Protein AF-A0AAQ3WVK3-F1 (afdb_monomer_lite)

Structure (mmCIF, N/CA/C/O backbone):
data_AF-A0AAQ3WVK3-F1
#
_entry.id   AF-A0AAQ3WVK3-F1
#
loop_
_atom_site.group_PDB
_atom_site.id
_atom_site.type_symbol
_atom_site.label_atom_id
_atom_site.label_alt_id
_atom_site.label_comp_id
_atom_site.label_asym_id
_atom_site.label_entity_id
_atom_site.label_seq_id
_atom_site.pdbx_PDB_ins_code
_atom_site.Cartn_x
_atom_site.Cartn_y
_atom_site.Cartn_z
_atom_site.occupancy
_atom_site.B_iso_or_equiv
_atom_site.auth_seq_id
_atom_site.auth_comp_id
_atom_site.auth_asym_id
_atom_site.auth_atom_id
_atom_site.pdbx_PDB_model_num
ATOM 1 N N . MET A 1 1 ? -28.501 -15.903 -15.445 1.00 29.59 1 MET A N 1
ATOM 2 C CA . MET A 1 1 ? -27.624 -17.090 -15.537 1.00 29.59 1 MET A CA 1
ATOM 3 C C . MET A 1 1 ? -26.183 -16.612 -15.439 1.00 29.59 1 MET A C 1
ATOM 5 O O . MET A 1 1 ? -25.606 -16.226 -16.442 1.00 29.59 1 MET A O 1
ATOM 9 N N . ALA A 1 2 ? -25.651 -16.530 -14.220 1.00 31.47 2 ALA A N 1
ATOM 10 C CA . ALA A 1 2 ? -24.257 -16.182 -13.962 1.00 31.47 2 ALA A CA 1
ATOM 11 C C . ALA A 1 2 ? -23.468 -17.488 -13.828 1.00 31.47 2 ALA A C 1
ATOM 13 O O . ALA A 1 2 ? -23.855 -18.342 -13.031 1.00 31.47 2 ALA A O 1
ATOM 14 N N . LYS A 1 3 ? -22.407 -17.671 -14.616 1.00 30.38 3 LYS A N 1
ATOM 15 C CA . LYS A 1 3 ? -21.473 -18.784 -14.438 1.00 30.38 3 LYS A CA 1
ATOM 16 C C . LYS A 1 3 ? -20.043 -18.249 -14.369 1.00 30.38 3 LYS A C 1
ATOM 18 O O . LYS A 1 3 ? -19.495 -17.794 -15.361 1.00 30.38 3 LYS A O 1
ATOM 23 N N . ASN A 1 4 ? -19.503 -18.382 -13.158 1.00 34.31 4 ASN A N 1
ATOM 24 C CA . ASN A 1 4 ? -18.130 -18.767 -12.836 1.00 34.31 4 ASN A CA 1
ATOM 25 C C . ASN A 1 4 ? -17.037 -17.702 -12.994 1.00 34.31 4 ASN A C 1
ATOM 27 O O . ASN A 1 4 ? -16.201 -17.762 -13.887 1.00 34.31 4 ASN A O 1
ATOM 31 N N . GLY A 1 5 ? -16.979 -16.796 -12.015 1.00 31.53 5 GLY A N 1
ATOM 32 C CA . GLY A 1 5 ? -15.730 -16.131 -11.651 1.00 31.53 5 GLY A CA 1
ATOM 33 C C . GLY A 1 5 ? -14.786 -17.092 -10.918 1.00 31.53 5 GLY A C 1
ATOM 34 O O . GLY A 1 5 ? -15.246 -17.839 -10.061 1.00 31.53 5 GLY A O 1
ATOM 35 N N . ALA A 1 6 ? -13.504 -17.071 -11.301 1.00 37.12 6 ALA A N 1
ATOM 36 C CA . ALA A 1 6 ? -12.246 -17.326 -10.566 1.00 37.12 6 ALA A CA 1
ATOM 37 C C . ALA A 1 6 ? -12.146 -18.369 -9.416 1.00 37.12 6 ALA A C 1
ATOM 39 O O . ALA A 1 6 ? -11.132 -18.412 -8.727 1.00 37.12 6 ALA A O 1
ATOM 40 N N . HIS A 1 7 ? -13.140 -19.227 -9.195 1.00 43.34 7 HIS A N 1
ATOM 41 C CA . HIS A 1 7 ? -13.179 -20.222 -8.115 1.00 43.34 7 HIS A CA 1
ATOM 42 C C . HIS A 1 7 ? -13.670 -21.599 -8.605 1.00 43.34 7 HIS A C 1
ATOM 44 O O . HIS A 1 7 ? -14.269 -22.355 -7.838 1.00 43.34 7 HIS A O 1
ATOM 50 N N . SER A 1 8 ? -13.449 -21.958 -9.878 1.00 41.66 8 SER A N 1
ATOM 51 C CA . SER A 1 8 ? -13.682 -23.344 -10.311 1.00 41.66 8 SER A CA 1
ATOM 52 C C . SER A 1 8 ? -12.573 -24.248 -9.759 1.00 41.66 8 SER A C 1
ATOM 54 O O . SER A 1 8 ? -11.418 -23.839 -9.651 1.00 41.66 8 SER A O 1
ATOM 56 N N . ARG A 1 9 ? -12.925 -25.484 -9.382 1.00 42.09 9 ARG A N 1
ATOM 57 C CA . ARG A 1 9 ? -11.965 -26.497 -8.895 1.00 42.09 9 ARG A CA 1
ATOM 58 C C . ARG A 1 9 ? -10.834 -26.747 -9.899 1.00 42.09 9 ARG A C 1
ATOM 60 O O . ARG A 1 9 ? -9.744 -27.107 -9.486 1.00 42.09 9 ARG A O 1
ATOM 67 N N . GLU A 1 10 ? -11.079 -26.472 -11.180 1.00 44.56 10 GLU A N 1
ATOM 68 C CA . GLU A 1 10 ? -10.087 -26.543 -12.257 1.00 44.56 10 GLU A CA 1
ATOM 69 C C . GLU A 1 10 ? -8.912 -25.586 -12.009 1.00 44.56 10 GLU A C 1
ATOM 71 O O . GLU A 1 10 ? -7.768 -25.985 -12.181 1.00 44.56 10 GLU A O 1
ATOM 76 N N . TRP A 1 11 ? -9.156 -24.369 -11.505 1.00 41.09 11 TRP A N 1
ATOM 77 C CA . TRP A 1 11 ? -8.087 -23.416 -11.181 1.00 41.09 11 TRP A CA 1
ATOM 78 C C . TRP A 1 11 ? -7.221 -23.868 -10.005 1.00 41.09 11 TRP A C 1
ATOM 80 O O . TRP A 1 11 ? -6.015 -23.642 -10.014 1.00 41.09 11 TRP A O 1
ATOM 90 N N . GLN A 1 12 ? -7.808 -24.534 -9.007 1.00 43.78 12 GLN A N 1
ATOM 91 C CA . GLN A 1 12 ? -7.033 -25.118 -7.908 1.00 43.78 12 GLN A CA 1
ATOM 92 C C . GLN A 1 12 ? -6.164 -26.278 -8.400 1.00 43.78 12 GLN A C 1
ATOM 94 O O . GLN A 1 12 ? -5.001 -26.358 -8.021 1.00 43.78 12 GLN A O 1
ATOM 99 N N . THR A 1 13 ? -6.689 -27.120 -9.293 1.00 48.34 13 THR A N 1
ATOM 100 C CA . THR A 1 13 ? -5.926 -28.217 -9.903 1.00 48.34 13 THR A CA 1
ATOM 101 C C . THR A 1 13 ? -4.784 -27.701 -10.783 1.00 48.34 13 THR A C 1
ATOM 103 O O . THR A 1 13 ? -3.673 -28.204 -10.671 1.00 48.34 13 THR A O 1
ATOM 106 N N . ILE A 1 14 ? -5.013 -26.648 -11.577 1.00 49.41 14 ILE A N 1
ATOM 107 C CA . ILE A 1 14 ? -3.977 -26.011 -12.409 1.00 49.41 14 ILE A CA 1
ATOM 108 C C . ILE A 1 14 ? -2.866 -25.406 -11.542 1.00 49.41 14 ILE A C 1
ATOM 110 O O . ILE A 1 14 ? -1.689 -25.589 -11.837 1.00 49.41 14 ILE A O 1
ATOM 114 N N . ILE A 1 15 ? -3.219 -24.725 -10.446 1.00 42.56 15 ILE A N 1
ATOM 115 C CA . ILE A 1 15 ? -2.236 -24.160 -9.511 1.00 42.56 15 ILE A CA 1
ATOM 116 C C . ILE A 1 15 ? -1.450 -25.274 -8.807 1.00 42.56 15 ILE A C 1
ATOM 118 O O . ILE A 1 15 ? -0.234 -25.171 -8.675 1.00 42.56 15 ILE A O 1
ATOM 122 N N . GLU A 1 16 ? -2.105 -26.349 -8.364 1.00 47.62 16 GLU A N 1
ATOM 123 C CA . GLU A 1 16 ? -1.419 -27.472 -7.715 1.00 47.62 16 GLU A CA 1
ATOM 124 C C . GLU A 1 16 ? -0.474 -28.221 -8.662 1.00 47.62 16 GLU A C 1
ATOM 126 O O . GLU A 1 16 ? 0.620 -28.603 -8.240 1.00 47.62 16 GLU A O 1
ATOM 131 N N . ASP A 1 17 ? -0.855 -28.408 -9.926 1.00 51.78 17 ASP A N 1
ATOM 132 C CA . ASP A 1 17 ? 0.008 -29.027 -10.937 1.00 51.78 17 ASP A CA 1
ATOM 133 C C . ASP A 1 17 ? 1.166 -28.101 -11.334 1.00 51.78 17 ASP A C 1
ATOM 135 O O . ASP A 1 17 ? 2.312 -28.555 -11.377 1.00 51.78 17 ASP A O 1
ATOM 139 N N . PHE A 1 18 ? 0.916 -26.795 -11.484 1.00 45.75 18 PHE A N 1
ATOM 140 C CA . PHE A 1 18 ? 1.958 -25.782 -11.688 1.00 45.75 18 PHE A CA 1
ATOM 141 C C . PHE A 1 18 ? 2.986 -25.787 -10.550 1.00 45.75 18 PHE A C 1
ATOM 143 O O . PHE A 1 18 ? 4.190 -25.844 -10.800 1.00 45.75 18 PHE A O 1
ATOM 150 N N . LEU A 1 19 ? 2.536 -25.798 -9.290 1.00 43.22 19 LEU A N 1
ATOM 151 C CA . LEU A 1 19 ? 3.426 -25.833 -8.125 1.00 43.22 19 LEU A CA 1
ATOM 152 C C . LEU A 1 19 ? 4.225 -27.146 -8.071 1.00 43.22 19 LEU A C 1
ATOM 154 O O . LEU A 1 19 ? 5.435 -27.125 -7.851 1.00 43.22 19 LEU A O 1
ATOM 158 N N . LYS A 1 20 ? 3.597 -28.300 -8.329 1.00 48.31 20 LYS A N 1
ATOM 159 C CA . LYS A 1 20 ? 4.306 -29.593 -8.375 1.00 48.31 20 LYS A CA 1
ATOM 160 C C . LYS A 1 20 ? 5.366 -29.646 -9.472 1.00 48.31 20 LYS A C 1
ATOM 162 O O . LYS A 1 20 ? 6.371 -30.330 -9.291 1.00 48.31 20 LYS A O 1
ATOM 167 N N . GLN A 1 21 ? 5.147 -28.960 -10.590 1.00 46.66 21 GLN A N 1
ATOM 168 C CA . GLN A 1 21 ? 6.062 -28.939 -11.727 1.00 46.66 21 GLN A CA 1
ATOM 169 C C . GLN A 1 21 ? 7.208 -27.940 -11.516 1.00 46.66 21 GLN A C 1
ATOM 171 O O . GLN A 1 21 ? 8.369 -28.315 -11.680 1.00 46.66 21 GLN A O 1
ATOM 176 N N . ALA A 1 22 ? 6.905 -26.734 -11.028 1.00 34.88 22 ALA A N 1
ATOM 177 C CA . ALA A 1 22 ? 7.887 -25.689 -10.736 1.00 34.88 22 ALA A CA 1
ATOM 178 C C . ALA A 1 22 ? 8.904 -26.102 -9.655 1.00 34.88 22 ALA A C 1
ATOM 180 O O . ALA A 1 22 ? 10.082 -25.764 -9.745 1.00 34.88 22 ALA A O 1
ATOM 181 N N . PHE A 1 23 ? 8.486 -26.887 -8.654 1.00 39.62 23 PHE A N 1
ATOM 182 C CA . PHE A 1 23 ? 9.365 -27.310 -7.555 1.00 39.62 23 PHE A CA 1
ATOM 183 C C . PHE A 1 23 ? 10.053 -28.671 -7.766 1.00 39.62 23 PHE A C 1
ATOM 185 O O . PHE A 1 23 ? 10.833 -29.099 -6.915 1.00 39.62 23 PHE A O 1
ATOM 192 N N . LYS A 1 24 ? 9.836 -29.356 -8.900 1.00 37.72 24 LYS A N 1
ATOM 193 C CA . LYS A 1 24 ? 10.478 -30.655 -9.195 1.00 37.72 24 LYS A CA 1
ATOM 194 C C . LYS A 1 24 ? 11.914 -30.529 -9.729 1.00 37.72 24 LYS A C 1
ATOM 196 O O . LYS A 1 24 ? 12.632 -31.526 -9.733 1.00 37.72 24 LYS A O 1
ATOM 201 N N . VAL A 1 25 ? 12.339 -29.334 -10.162 1.00 42.38 25 VAL A N 1
ATOM 202 C CA . VAL A 1 25 ? 13.603 -29.113 -10.907 1.00 42.38 25 VAL A CA 1
ATOM 203 C C . VAL A 1 25 ? 14.512 -28.047 -10.265 1.00 42.38 25 VAL A C 1
ATOM 205 O O . VAL A 1 25 ? 15.393 -27.487 -10.903 1.00 42.38 25 VAL A O 1
ATOM 208 N N . ALA A 1 26 ? 14.384 -27.771 -8.966 1.00 34.56 26 ALA A N 1
ATOM 209 C CA . ALA A 1 26 ? 15.284 -26.824 -8.298 1.00 34.56 26 ALA A CA 1
ATOM 210 C C . ALA A 1 26 ? 16.524 -27.524 -7.700 1.00 34.56 26 ALA A C 1
ATOM 212 O O . ALA A 1 26 ? 16.600 -27.785 -6.501 1.00 34.56 26 ALA A O 1
ATOM 213 N N . ARG A 1 27 ? 17.524 -27.820 -8.539 1.00 35.66 27 ARG A N 1
ATOM 214 C CA . ARG A 1 27 ? 18.930 -27.972 -8.110 1.00 35.66 27 ARG A CA 1
ATOM 215 C C . ARG A 1 27 ? 19.838 -27.218 -9.080 1.00 35.66 27 ARG A C 1
ATOM 217 O O . ARG A 1 27 ? 20.481 -27.824 -9.928 1.00 35.66 27 ARG A O 1
ATOM 224 N N . GLY A 1 28 ? 19.876 -25.896 -8.946 1.00 35.09 28 GLY A N 1
ATOM 225 C CA . GLY A 1 28 ? 20.877 -25.041 -9.583 1.00 35.09 28 GLY A CA 1
ATOM 226 C C . GLY A 1 28 ? 21.764 -24.402 -8.518 1.00 35.09 28 GLY A C 1
ATOM 227 O O . GLY A 1 28 ? 21.253 -23.837 -7.554 1.00 35.09 28 GLY A O 1
ATOM 228 N N . LEU A 1 29 ? 23.084 -24.529 -8.664 1.00 31.53 29 LEU A N 1
ATOM 229 C CA . LEU A 1 29 ? 24.064 -23.819 -7.841 1.00 31.53 29 LEU A CA 1
ATOM 230 C C . LEU A 1 29 ? 24.037 -22.327 -8.190 1.00 31.53 29 LEU A C 1
ATOM 232 O O . LEU A 1 29 ? 24.210 -21.956 -9.347 1.00 31.53 29 LEU A O 1
ATOM 236 N N . VAL A 1 30 ? 23.848 -21.483 -7.177 1.00 34.88 30 VAL A N 1
ATOM 237 C CA . VAL A 1 30 ? 23.932 -20.025 -7.296 1.00 34.88 30 VAL A CA 1
ATOM 238 C C . VAL A 1 30 ? 25.405 -19.627 -7.391 1.00 34.88 30 VAL A C 1
ATOM 240 O O . VAL A 1 30 ? 26.168 -19.852 -6.452 1.00 34.88 30 VAL A O 1
ATOM 243 N N . THR A 1 31 ? 25.814 -19.023 -8.505 1.00 34.12 31 THR A N 1
ATOM 244 C CA . THR A 1 31 ? 27.098 -18.320 -8.625 1.00 34.12 31 THR A CA 1
ATOM 245 C C . THR A 1 31 ? 26.868 -16.800 -8.605 1.00 34.12 31 THR A C 1
ATOM 247 O O . THR A 1 31 ? 25.897 -16.322 -9.193 1.00 34.12 31 THR A O 1
ATOM 250 N N . PRO A 1 32 ? 27.717 -15.999 -7.930 1.00 35.75 32 PRO A N 1
ATOM 251 C CA . PRO A 1 32 ? 27.565 -14.541 -7.911 1.00 35.75 32 PRO A CA 1
ATOM 252 C C . PRO A 1 32 ? 27.934 -13.893 -9.260 1.00 35.75 32 PRO A C 1
ATOM 254 O O . PRO A 1 32 ? 28.953 -14.247 -9.855 1.00 35.75 32 PRO A O 1
ATOM 257 N N . CYS A 1 33 ? 27.143 -12.910 -9.720 1.00 35.75 33 CYS A N 1
ATOM 258 C CA . CYS A 1 33 ? 27.386 -12.176 -10.973 1.00 35.75 33 CYS A CA 1
ATOM 259 C C . CYS A 1 33 ? 28.564 -11.182 -10.853 1.00 35.75 33 CYS A C 1
ATOM 261 O O . CYS A 1 33 ? 28.516 -10.309 -9.985 1.00 35.75 33 CYS A O 1
ATOM 263 N N . PRO A 1 34 ? 29.557 -11.202 -11.766 1.00 34.72 34 PRO A N 1
ATOM 264 C CA . PRO A 1 34 ? 30.675 -10.242 -11.810 1.00 34.72 34 PRO A CA 1
ATOM 265 C C . PRO A 1 34 ? 30.328 -8.848 -12.381 1.00 34.72 34 PRO A C 1
ATOM 267 O O . PRO A 1 34 ? 31.218 -8.081 -12.731 1.00 34.72 34 PRO A O 1
ATOM 270 N N . CYS A 1 35 ? 29.048 -8.515 -12.544 1.00 41.03 35 CYS A N 1
ATOM 271 C CA . CYS A 1 35 ? 28.577 -7.437 -13.420 1.00 41.03 35 CYS A CA 1
ATOM 272 C C . CYS A 1 35 ? 28.436 -6.040 -12.773 1.00 41.03 35 CYS A C 1
ATOM 274 O O . CYS A 1 35 ? 27.842 -5.151 -13.380 1.00 41.03 35 CYS A O 1
ATOM 276 N N . LEU A 1 36 ? 28.957 -5.809 -11.563 1.00 39.28 36 LEU A N 1
ATOM 277 C CA . LEU A 1 36 ? 28.666 -4.572 -10.822 1.00 39.28 36 LEU A CA 1
ATOM 278 C C . LEU A 1 36 ? 29.436 -3.323 -11.318 1.00 39.28 36 LEU A C 1
ATOM 280 O O . LEU A 1 36 ? 29.002 -2.212 -11.026 1.00 39.28 36 LEU A O 1
ATOM 284 N N . ASP A 1 37 ? 30.494 -3.474 -12.128 1.00 35.50 37 ASP A N 1
ATOM 285 C CA . ASP A 1 37 ? 31.404 -2.356 -12.452 1.00 35.50 37 ASP A CA 1
ATOM 286 C C . ASP A 1 37 ? 31.297 -1.772 -13.883 1.00 35.50 37 ASP A C 1
ATOM 288 O O . ASP A 1 37 ? 31.853 -0.702 -14.130 1.00 35.50 37 ASP A O 1
ATOM 292 N N . SER A 1 38 ? 30.561 -2.379 -14.833 1.00 38.03 38 SER A N 1
ATOM 293 C CA . SER A 1 38 ? 30.439 -1.823 -16.210 1.00 38.03 38 SER A CA 1
ATOM 294 C C . SER A 1 38 ? 29.238 -0.888 -16.426 1.00 38.03 38 SER A C 1
ATOM 296 O O . SER A 1 38 ? 29.167 -0.187 -17.435 1.00 38.03 38 SER A O 1
ATOM 298 N N . TRP A 1 39 ? 28.314 -0.813 -15.462 1.00 42.62 39 TRP A N 1
ATOM 299 C CA . TRP A 1 39 ? 26.999 -0.178 -15.640 1.00 42.62 39 TRP A CA 1
ATOM 300 C C . TRP A 1 39 ? 27.048 1.348 -15.834 1.00 42.62 39 TRP A C 1
ATOM 302 O O . TRP 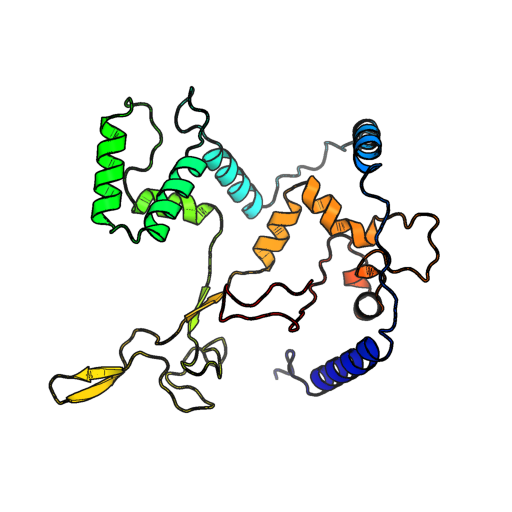A 1 39 ? 26.146 1.930 -16.429 1.00 42.62 39 TRP A O 1
ATOM 312 N N . MET A 1 40 ? 28.103 2.018 -15.362 1.00 38.47 40 MET A N 1
ATOM 313 C CA . MET A 1 40 ? 28.205 3.481 -15.435 1.00 38.47 40 MET A CA 1
ATOM 314 C C . MET A 1 40 ? 28.645 3.989 -16.818 1.00 38.47 40 MET A C 1
ATOM 316 O O . MET A 1 40 ? 28.237 5.078 -17.217 1.00 38.47 40 MET A O 1
ATOM 320 N N . MET A 1 41 ? 29.438 3.206 -17.559 1.00 38.47 41 MET A N 1
ATOM 321 C CA . MET A 1 41 ? 29.920 3.591 -18.894 1.00 38.47 41 MET A CA 1
ATOM 322 C C . MET A 1 41 ? 28.879 3.322 -19.985 1.00 38.47 41 MET A C 1
ATOM 324 O O . MET A 1 41 ? 28.707 4.153 -20.876 1.00 38.47 41 MET A O 1
ATOM 328 N N . ASP A 1 42 ? 28.108 2.239 -19.863 1.00 48.66 42 ASP A N 1
ATOM 329 C CA . ASP A 1 42 ? 26.987 1.963 -20.772 1.00 48.66 42 ASP A CA 1
ATOM 330 C C . ASP A 1 42 ? 25.852 2.993 -20.592 1.00 48.66 42 ASP A C 1
ATOM 332 O O . ASP A 1 42 ? 25.270 3.462 -21.568 1.00 48.66 42 ASP A O 1
ATOM 336 N N . MET A 1 43 ? 25.622 3.471 -19.359 1.00 42.34 43 MET A N 1
ATOM 337 C CA . MET A 1 43 ? 24.640 4.527 -19.067 1.00 42.34 43 MET A CA 1
ATOM 338 C C . MET A 1 43 ? 25.005 5.893 -19.685 1.00 42.34 43 MET A C 1
ATOM 340 O O . MET A 1 43 ? 24.111 6.685 -19.984 1.00 42.34 43 MET A O 1
ATOM 344 N N . LEU A 1 44 ? 26.299 6.182 -19.878 1.00 38.41 44 LEU A N 1
ATOM 345 C CA . LEU A 1 44 ? 26.780 7.413 -20.523 1.00 38.41 44 LEU A CA 1
ATOM 346 C C . LEU A 1 44 ? 26.704 7.336 -22.055 1.00 38.41 44 LEU A C 1
ATOM 348 O O . LEU A 1 44 ? 26.381 8.339 -22.689 1.00 38.41 44 LEU A O 1
ATOM 352 N N . ASN A 1 45 ? 26.933 6.158 -22.643 1.00 44.09 45 ASN A N 1
ATOM 353 C CA . ASN A 1 45 ? 26.760 5.941 -24.084 1.00 44.09 45 ASN A CA 1
ATOM 354 C C . ASN A 1 45 ? 25.282 5.966 -24.505 1.00 44.09 45 ASN A C 1
ATOM 356 O O . ASN A 1 45 ? 24.951 6.535 -25.544 1.00 44.09 45 ASN A O 1
ATOM 360 N N . ASP A 1 46 ? 24.376 5.446 -23.676 1.00 41.34 46 ASP A N 1
ATOM 361 C CA . ASP A 1 46 ? 22.934 5.453 -23.965 1.00 41.34 46 ASP A CA 1
ATOM 362 C C . ASP A 1 46 ? 22.282 6.840 -23.814 1.00 41.34 46 ASP A C 1
ATOM 364 O O . ASP A 1 46 ? 21.214 7.086 -24.370 1.00 41.34 46 ASP A O 1
ATOM 368 N N . LEU A 1 47 ? 22.918 7.775 -23.095 1.00 41.16 47 LEU A N 1
ATOM 369 C CA . LEU A 1 47 ? 22.523 9.193 -23.079 1.00 41.16 47 LEU A CA 1
ATOM 370 C C . LEU A 1 47 ? 22.930 9.935 -24.364 1.00 41.16 47 LEU A C 1
ATOM 372 O O . LEU A 1 47 ? 22.342 10.970 -24.670 1.00 41.16 47 LEU A O 1
ATOM 376 N N . ALA A 1 48 ? 23.920 9.426 -25.105 1.00 37.41 48 ALA A N 1
ATOM 377 C CA . ALA A 1 48 ? 24.393 10.020 -26.356 1.00 37.41 48 ALA A CA 1
ATOM 378 C C . ALA A 1 48 ? 23.557 9.591 -27.579 1.00 37.41 48 ALA A C 1
ATOM 380 O O . ALA A 1 48 ? 23.532 10.299 -28.585 1.00 37.41 48 ALA A O 1
ATOM 381 N N . MET A 1 49 ? 22.835 8.469 -27.490 1.00 37.62 49 MET A N 1
ATOM 382 C CA . MET A 1 49 ? 21.920 7.981 -28.527 1.00 37.62 49 MET A CA 1
ATOM 383 C C . MET A 1 49 ? 20.512 8.538 -28.282 1.00 37.62 49 MET A C 1
ATOM 385 O O . MET A 1 49 ? 19.668 7.916 -27.638 1.00 37.62 49 MET A O 1
ATOM 389 N N . GLY A 1 50 ? 20.283 9.759 -28.766 1.00 36.00 50 GLY A N 1
ATOM 390 C CA . GLY A 1 50 ? 18.986 10.427 -28.713 1.00 36.00 50 GLY A CA 1
ATOM 391 C C . GLY A 1 50 ? 17.889 9.592 -29.374 1.00 36.00 50 GLY A C 1
ATOM 392 O O . GLY A 1 50 ? 17.958 9.286 -30.560 1.00 36.00 50 GLY A O 1
ATOM 393 N N . PHE A 1 51 ? 16.858 9.249 -28.602 1.00 35.09 51 PHE A N 1
ATOM 394 C CA . PHE A 1 51 ? 15.575 8.846 -29.166 1.00 35.09 51 PHE A CA 1
ATOM 395 C C . PHE A 1 51 ? 14.954 10.078 -29.832 1.00 35.09 51 PHE A C 1
ATOM 397 O O . PHE A 1 51 ? 14.679 11.069 -29.152 1.00 35.09 51 PHE A O 1
ATOM 404 N N . GLU A 1 52 ? 14.757 10.024 -31.149 1.00 32.69 52 GLU A N 1
ATOM 405 C CA . GLU A 1 52 ? 13.945 10.999 -31.877 1.00 32.69 52 GLU A CA 1
ATOM 406 C C . GLU A 1 52 ? 12.519 10.962 -31.309 1.00 32.69 52 GLU A C 1
ATOM 408 O O . GLU A 1 52 ? 11.814 9.956 -31.390 1.00 32.69 52 GLU A O 1
ATOM 413 N N . PHE A 1 53 ? 12.132 12.049 -30.645 1.00 35.88 53 PHE A N 1
ATOM 414 C CA . PHE A 1 53 ? 10.793 12.263 -30.114 1.00 35.88 53 PHE A CA 1
ATOM 415 C C . PHE A 1 53 ? 9.960 12.919 -31.216 1.00 35.88 53 PHE A C 1
ATOM 417 O O . PHE A 1 53 ? 10.229 14.066 -31.575 1.00 35.88 53 PHE A O 1
ATOM 424 N N . ASP A 1 54 ? 8.987 12.192 -31.765 1.00 31.44 54 ASP A N 1
ATOM 425 C CA . ASP A 1 54 ? 8.025 12.741 -32.724 1.00 31.44 54 ASP A CA 1
ATOM 426 C C . ASP A 1 54 ? 7.074 13.719 -31.988 1.00 31.44 54 ASP A C 1
ATOM 428 O O . ASP A 1 54 ? 6.356 13.289 -31.078 1.00 31.44 54 ASP A O 1
ATOM 432 N N . PRO A 1 55 ? 7.092 15.039 -32.274 1.00 35.56 55 PRO A N 1
ATOM 433 C CA . PRO A 1 55 ? 6.418 16.039 -31.442 1.00 35.56 55 PRO A CA 1
ATOM 434 C C . PRO A 1 55 ? 4.904 16.183 -31.680 1.00 35.56 55 PRO A C 1
ATOM 436 O O . PRO A 1 55 ? 4.283 17.003 -31.003 1.00 35.56 55 PRO A O 1
ATOM 439 N N . GLU A 1 56 ? 4.304 15.473 -32.644 1.00 39.94 56 GLU A N 1
ATOM 440 C CA . GLU A 1 56 ? 2.972 15.834 -33.170 1.00 39.94 56 GLU A CA 1
ATOM 441 C C . GLU A 1 56 ? 1.754 15.098 -32.577 1.00 39.94 56 GLU A C 1
ATOM 443 O O . GLU A 1 56 ? 0.619 15.484 -32.863 1.00 39.94 56 GLU A O 1
ATOM 448 N N . GLU A 1 57 ? 1.911 14.129 -31.671 1.00 41.75 57 GLU A N 1
ATOM 449 C CA . GLU A 1 57 ? 0.763 13.652 -30.886 1.00 41.75 57 GLU A CA 1
ATOM 450 C C . GLU A 1 57 ? 0.541 14.554 -29.668 1.00 41.75 57 GLU A C 1
ATOM 452 O O . GLU A 1 57 ? 1.424 14.720 -28.825 1.00 41.75 57 GLU A O 1
ATOM 457 N N . ASN A 1 58 ? -0.663 15.126 -29.554 1.00 50.31 58 ASN A N 1
ATOM 458 C CA . ASN A 1 58 ? -1.137 15.894 -28.399 1.00 50.31 58 ASN A CA 1
ATOM 459 C C . ASN A 1 58 ? -1.238 14.982 -27.154 1.00 50.31 58 ASN A C 1
ATOM 461 O O . ASN A 1 58 ? -2.319 14.596 -26.708 1.00 50.31 58 ASN A O 1
ATOM 465 N N . ASN A 1 59 ? -0.075 14.611 -26.620 1.00 51.81 59 ASN A N 1
ATOM 466 C CA . ASN A 1 59 ? 0.173 13.655 -25.549 1.00 51.81 59 ASN A CA 1
ATOM 467 C C . ASN A 1 59 ? -0.036 14.307 -24.181 1.00 51.81 59 ASN A C 1
ATOM 469 O O . ASN A 1 59 ? 0.848 14.314 -23.322 1.00 51.81 59 ASN A O 1
ATOM 473 N N . GLN A 1 60 ? -1.217 14.883 -23.951 1.00 53.28 60 GLN A N 1
ATOM 474 C CA . GLN A 1 60 ? -1.583 15.259 -22.592 1.00 53.28 60 GLN A CA 1
ATOM 475 C C . GLN A 1 60 ? -1.724 13.978 -21.759 1.00 53.28 60 GLN A C 1
ATOM 477 O O . GLN A 1 60 ? -2.518 13.101 -22.114 1.00 53.28 60 GLN A O 1
ATOM 482 N N . PRO A 1 61 ? -0.973 13.836 -20.649 1.00 64.00 61 PRO A N 1
ATOM 483 C CA . PRO A 1 61 ? -1.053 12.636 -19.835 1.00 64.00 61 PRO A CA 1
ATOM 484 C C . PRO A 1 61 ? -2.476 12.476 -19.278 1.00 64.00 61 PRO A C 1
ATOM 486 O O . PRO A 1 61 ? -3.184 13.475 -19.125 1.00 64.00 61 PRO A O 1
ATOM 489 N N . PRO A 1 62 ? -2.925 11.253 -18.943 1.00 72.44 62 PRO A N 1
ATOM 490 C CA . PRO A 1 62 ? -4.258 11.036 -18.391 1.00 72.44 62 PRO A CA 1
ATOM 491 C C . PRO A 1 62 ? -4.537 11.950 -17.181 1.00 72.44 62 PRO A C 1
ATOM 493 O O . PRO A 1 62 ? -3.607 12.231 -16.421 1.00 72.44 62 PRO A O 1
ATOM 496 N N . PRO A 1 63 ? -5.793 12.361 -16.915 1.00 74.00 63 PRO A N 1
ATOM 497 C CA . PRO A 1 63 ? -6.114 13.276 -15.810 1.00 74.00 63 PRO A CA 1
ATOM 498 C C . PRO A 1 63 ? -5.593 12.817 -14.437 1.00 74.00 63 PRO A C 1
ATOM 500 O O . PRO A 1 63 ? -5.167 13.631 -13.623 1.00 74.00 63 PRO A O 1
ATOM 503 N N . GLU A 1 64 ? -5.569 11.501 -14.194 1.00 67.44 64 GLU A N 1
ATOM 504 C CA . GLU A 1 64 ? -4.995 10.892 -12.982 1.00 67.44 64 GLU A CA 1
ATOM 505 C C . GLU A 1 64 ? -3.486 11.178 -12.841 1.00 67.44 64 GLU A C 1
ATOM 507 O O . GLU A 1 64 ? -2.991 11.419 -11.740 1.00 67.44 64 GLU A O 1
ATOM 512 N N . VAL A 1 65 ? -2.759 11.174 -13.959 1.00 69.81 65 VAL A N 1
ATOM 513 C CA . VAL A 1 65 ? -1.315 11.422 -14.027 1.00 69.81 65 VAL A CA 1
ATOM 514 C C . VAL A 1 65 ? -1.017 12.919 -13.932 1.00 69.81 65 VAL A C 1
ATOM 516 O O . VAL A 1 65 ? -0.091 13.304 -13.222 1.00 69.81 65 VAL A O 1
ATOM 519 N N . GLN A 1 66 ? -1.833 13.769 -14.564 1.00 71.75 66 GLN A N 1
ATOM 520 C CA . GLN A 1 66 ? -1.736 15.229 -14.422 1.00 71.75 66 GLN A CA 1
ATOM 521 C C . GLN A 1 66 ? -1.904 15.671 -12.966 1.00 71.75 66 GLN A C 1
ATOM 523 O O . GLN A 1 66 ? -1.115 16.465 -12.461 1.00 71.75 66 GLN A O 1
ATOM 528 N N . GLU A 1 67 ? -2.904 15.127 -12.269 1.00 72.38 67 GLU A N 1
ATOM 529 C CA . GLU A 1 67 ? -3.122 15.428 -10.853 1.00 72.38 67 GLU A CA 1
ATOM 530 C C . GLU A 1 67 ? -1.944 14.958 -9.991 1.00 72.38 67 GLU A C 1
ATOM 532 O O . GLU A 1 67 ? -1.529 15.658 -9.071 1.00 72.38 67 GLU A O 1
ATOM 537 N N . PHE A 1 68 ? -1.351 13.805 -10.309 1.00 69.25 68 PHE A N 1
ATOM 538 C CA . PHE A 1 68 ? -0.157 13.336 -9.612 1.00 69.25 68 PHE A CA 1
ATOM 539 C C . PHE A 1 68 ? 1.056 14.250 -9.836 1.00 69.25 68 PHE A C 1
ATOM 541 O O . PHE A 1 68 ? 1.724 14.591 -8.862 1.00 69.25 68 PHE A O 1
ATOM 548 N N . TYR A 1 69 ? 1.326 14.687 -11.071 1.00 71.75 69 TYR A N 1
ATOM 549 C CA . TYR A 1 69 ? 2.417 15.630 -11.345 1.00 71.75 69 TYR A CA 1
ATOM 550 C C . TYR A 1 69 ? 2.203 16.973 -10.647 1.00 71.75 69 TYR A C 1
ATOM 552 O O . TYR A 1 69 ? 3.123 17.462 -9.999 1.00 71.75 69 TYR A O 1
ATOM 560 N N . ARG A 1 70 ? 0.974 17.502 -10.646 1.00 74.19 70 ARG A N 1
ATOM 561 C CA . ARG A 1 70 ? 0.621 18.702 -9.869 1.00 74.19 70 ARG A CA 1
ATOM 562 C C . ARG A 1 70 ? 0.930 18.529 -8.378 1.00 74.19 70 ARG A C 1
ATOM 564 O O . ARG A 1 70 ? 1.419 19.449 -7.730 1.00 74.19 70 ARG A O 1
ATOM 571 N N . LEU A 1 71 ? 0.637 17.355 -7.817 1.00 68.31 71 LEU A N 1
ATOM 572 C CA . LEU A 1 71 ? 0.920 17.048 -6.413 1.00 68.31 71 LEU A CA 1
ATOM 573 C C . LEU A 1 71 ? 2.419 16.889 -6.129 1.00 68.31 71 LEU A C 1
ATOM 575 O O . LEU A 1 71 ? 2.853 17.240 -5.033 1.00 68.31 71 LEU A O 1
ATOM 579 N N . LEU A 1 72 ? 3.200 16.377 -7.085 1.00 69.50 72 LEU A N 1
ATOM 580 C CA . LEU A 1 72 ? 4.660 16.326 -6.988 1.00 69.50 72 LEU A CA 1
ATOM 581 C C . LEU A 1 72 ? 5.270 17.726 -7.037 1.00 69.50 72 LEU A C 1
ATOM 583 O O . LEU A 1 72 ? 6.054 18.056 -6.159 1.00 69.50 72 LEU A O 1
ATOM 587 N N . GLU A 1 73 ? 4.848 18.572 -7.976 1.00 72.31 73 GLU A N 1
ATOM 588 C CA . GLU A 1 73 ? 5.298 19.968 -8.067 1.00 72.31 73 GLU A CA 1
ATOM 589 C C . GLU A 1 73 ? 4.969 20.752 -6.791 1.00 72.31 73 GLU A C 1
ATOM 591 O O . GLU A 1 73 ? 5.824 21.444 -6.241 1.00 72.31 73 GLU A O 1
ATOM 596 N N . ALA A 1 74 ? 3.755 20.584 -6.255 1.00 68.25 74 ALA A N 1
ATOM 597 C CA . ALA A 1 74 ? 3.379 21.154 -4.962 1.00 68.25 74 ALA A CA 1
ATOM 598 C C . ALA A 1 74 ? 4.196 20.567 -3.792 1.00 68.25 74 ALA A C 1
ATOM 600 O O . ALA A 1 74 ? 4.386 21.223 -2.770 1.00 68.25 74 ALA A O 1
ATOM 601 N N . GLY A 1 75 ? 4.670 19.325 -3.917 1.00 66.31 75 GLY A N 1
ATOM 602 C CA . GLY A 1 75 ? 5.529 18.664 -2.936 1.00 66.31 75 GLY A CA 1
ATOM 603 C C . GLY A 1 75 ? 6.992 19.114 -2.993 1.00 66.31 75 GLY A C 1
ATOM 604 O O . GLY A 1 75 ? 7.645 19.171 -1.948 1.00 66.31 75 GLY A O 1
ATOM 605 N N . ASP A 1 76 ? 7.477 19.469 -4.182 1.00 71.81 76 ASP A N 1
ATOM 606 C CA . ASP A 1 76 ? 8.818 20.003 -4.447 1.00 71.81 76 ASP A CA 1
ATOM 607 C C . ASP A 1 76 ? 8.921 21.508 -4.177 1.00 71.81 76 ASP A C 1
ATOM 609 O O . ASP A 1 76 ? 10.013 22.086 -4.159 1.00 71.81 76 ASP A O 1
ATOM 613 N N . GLU A 1 77 ? 7.790 22.149 -3.886 1.00 82.81 77 GLU A N 1
ATOM 614 C CA . GLU A 1 77 ? 7.748 23.523 -3.429 1.00 82.81 77 GLU A CA 1
ATOM 615 C C . GLU A 1 77 ? 8.607 23.685 -2.168 1.00 82.81 77 GLU A C 1
ATOM 617 O O . GLU A 1 77 ? 8.439 23.002 -1.148 1.00 82.81 77 GLU A O 1
ATOM 622 N N . LYS A 1 78 ? 9.570 24.606 -2.233 1.00 85.12 78 LYS A N 1
ATOM 623 C CA . LYS A 1 78 ? 10.431 24.901 -1.091 1.00 85.12 78 LYS A CA 1
ATOM 624 C C . LYS A 1 78 ? 9.598 25.438 0.069 1.00 85.12 78 LYS A C 1
ATOM 626 O O . LYS A 1 78 ? 8.686 26.240 -0.135 1.00 85.12 78 LYS A O 1
ATOM 631 N N . LEU A 1 79 ? 9.977 25.073 1.297 1.00 83.25 79 LEU A N 1
ATOM 632 C CA . LEU A 1 79 ? 9.368 25.635 2.509 1.00 83.25 79 LEU A CA 1
ATOM 633 C C . LEU A 1 79 ? 9.472 27.172 2.530 1.00 83.25 79 LEU A C 1
ATOM 635 O O . LEU A 1 79 ? 8.585 27.853 3.047 1.00 83.25 79 LEU A O 1
ATOM 639 N N . ARG A 1 80 ? 10.564 27.675 1.943 1.00 82.19 80 ARG A N 1
ATOM 640 C CA . ARG A 1 80 ? 10.916 29.071 1.672 1.00 82.19 80 ARG A CA 1
ATOM 641 C C . ARG A 1 80 ? 11.953 29.128 0.542 1.00 82.19 80 ARG A C 1
ATOM 643 O O . ARG A 1 80 ? 12.771 28.216 0.422 1.00 82.19 80 ARG A O 1
ATOM 650 N N . GLU A 1 81 ? 12.003 30.221 -0.212 1.00 76.81 81 GLU A N 1
ATOM 651 C CA . GLU A 1 81 ? 12.916 30.454 -1.346 1.00 76.81 81 GLU A CA 1
ATOM 652 C C . GLU A 1 81 ? 14.392 30.060 -1.089 1.00 76.81 81 GLU A C 1
ATOM 654 O O . GLU A 1 81 ? 15.015 29.384 -1.918 1.00 76.81 81 GLU A O 1
ATOM 659 N N . HIS A 1 82 ? 14.920 30.365 0.104 1.00 79.06 82 HIS A N 1
ATOM 660 C CA . HIS A 1 82 ? 16.315 30.091 0.496 1.00 79.06 82 HIS A CA 1
ATOM 661 C C . HIS A 1 82 ? 16.525 28.835 1.360 1.00 79.06 82 HIS A C 1
ATOM 663 O O . HIS A 1 82 ? 17.628 28.595 1.849 1.00 79.06 82 HIS A O 1
ATOM 669 N N . THR A 1 83 ? 15.494 28.015 1.568 1.00 79.62 83 THR A N 1
ATOM 670 C CA . THR A 1 83 ? 15.636 26.752 2.315 1.00 79.62 83 THR A CA 1
ATOM 671 C C . THR A 1 83 ? 15.963 25.583 1.392 1.00 79.62 83 THR A C 1
ATOM 673 O O . THR A 1 83 ? 15.546 25.547 0.235 1.00 79.62 83 THR A O 1
ATOM 676 N N . LYS A 1 84 ? 16.723 24.611 1.914 1.00 81.62 84 LYS A N 1
ATOM 677 C CA . LYS A 1 84 ? 17.005 23.344 1.217 1.00 81.62 84 LYS A CA 1
ATOM 678 C C . LYS A 1 84 ? 15.821 22.377 1.272 1.00 81.62 84 LYS A C 1
ATOM 680 O O . LYS A 1 84 ? 15.687 21.532 0.398 1.00 81.62 84 LYS A O 1
ATOM 685 N N . ASN A 1 85 ? 14.997 22.481 2.314 1.00 83.69 85 ASN A N 1
ATOM 686 C CA . ASN A 1 85 ? 13.897 21.561 2.571 1.00 83.69 85 ASN A CA 1
ATOM 687 C C . ASN A 1 85 ? 12.635 21.990 1.818 1.00 83.69 85 ASN A C 1
ATOM 689 O O . ASN A 1 85 ? 12.256 23.165 1.820 1.00 83.69 85 ASN A O 1
ATOM 693 N N . THR A 1 86 ? 11.960 21.018 1.212 1.00 86.44 86 THR A N 1
ATOM 694 C CA . THR A 1 86 ? 10.633 21.225 0.634 1.00 86.44 86 THR A CA 1
ATOM 695 C C . THR A 1 86 ? 9.569 21.222 1.728 1.00 86.44 86 THR A C 1
ATOM 697 O O . THR A 1 86 ? 9.801 20.771 2.862 1.00 86.44 86 THR A O 1
ATOM 700 N N . VAL A 1 87 ? 8.380 21.729 1.404 1.00 83.75 87 VAL A N 1
ATOM 701 C CA . VAL A 1 87 ? 7.215 21.622 2.288 1.00 83.75 87 VAL A CA 1
ATOM 702 C C . VAL A 1 87 ? 6.959 20.151 2.599 1.00 83.75 87 VAL A C 1
ATOM 704 O O . VAL A 1 87 ? 6.778 19.785 3.760 1.00 83.75 87 VAL A O 1
ATOM 707 N N . LEU A 1 88 ? 7.037 19.283 1.589 1.00 83.12 88 LEU A N 1
ATOM 708 C CA . LEU A 1 88 ? 6.767 17.869 1.770 1.00 83.12 88 LEU A CA 1
ATOM 709 C C . LEU A 1 88 ? 7.788 17.149 2.662 1.00 83.12 88 LEU A C 1
ATOM 711 O O . LEU A 1 88 ? 7.382 16.375 3.532 1.00 83.12 88 LEU A O 1
ATOM 715 N N . ASP A 1 89 ? 9.090 17.395 2.489 1.00 84.06 89 ASP A N 1
ATOM 716 C CA . ASP A 1 89 ? 10.128 16.819 3.362 1.00 84.06 89 ASP A CA 1
ATOM 717 C C . ASP A 1 89 ? 9.871 17.209 4.825 1.00 84.06 89 ASP A C 1
ATOM 719 O O . ASP A 1 89 ? 9.846 16.358 5.720 1.00 84.06 89 ASP A O 1
ATOM 723 N N . THR A 1 90 ? 9.561 18.486 5.053 1.00 87.19 90 THR A N 1
ATOM 724 C CA . THR A 1 90 ? 9.268 19.026 6.385 1.00 87.19 90 THR A CA 1
ATOM 725 C C . THR A 1 90 ? 8.038 18.361 7.010 1.00 87.19 90 THR A C 1
ATOM 727 O O . THR A 1 90 ? 8.100 17.849 8.131 1.00 87.19 90 THR A O 1
ATOM 730 N N . VAL A 1 91 ? 6.921 18.303 6.277 1.00 85.44 91 VAL A N 1
ATOM 731 C CA . VAL A 1 91 ? 5.669 17.691 6.752 1.00 85.44 91 VAL A CA 1
ATOM 732 C C . VAL A 1 91 ? 5.834 16.193 6.998 1.00 85.44 91 VAL A C 1
ATOM 734 O O . VAL A 1 91 ? 5.352 15.680 8.010 1.00 85.44 91 VAL A O 1
ATOM 737 N N . SER A 1 92 ? 6.556 15.492 6.124 1.00 85.12 92 SER A N 1
ATOM 738 C CA . SER A 1 92 ? 6.824 14.058 6.261 1.00 85.12 92 SER A CA 1
ATOM 739 C C . SER A 1 92 ? 7.627 13.757 7.525 1.00 85.12 92 SER A C 1
ATOM 741 O O . SER A 1 92 ? 7.261 12.861 8.288 1.00 85.12 92 SER A O 1
ATOM 743 N N . ARG A 1 93 ? 8.673 14.546 7.806 1.00 87.31 93 ARG A N 1
ATOM 744 C CA . ARG A 1 93 ? 9.474 14.426 9.036 1.00 87.31 93 ARG A CA 1
ATOM 745 C C . ARG A 1 93 ? 8.650 14.714 10.286 1.00 87.31 93 ARG A C 1
ATOM 747 O O . ARG A 1 93 ? 8.711 13.936 11.234 1.00 87.31 93 ARG A O 1
ATOM 754 N N . LEU A 1 94 ? 7.837 15.771 10.282 1.00 88.00 94 LEU A N 1
ATOM 755 C CA . LEU A 1 94 ? 6.948 16.099 11.403 1.00 88.00 94 LEU A CA 1
ATOM 756 C C . LEU A 1 94 ? 5.942 14.971 11.684 1.00 88.00 94 LEU A C 1
ATOM 758 O O . LEU A 1 94 ? 5.749 14.575 12.835 1.00 88.00 94 LEU A O 1
ATOM 762 N N . MET A 1 95 ? 5.340 14.398 10.639 1.00 86.19 95 MET A N 1
ATOM 763 C CA . MET A 1 95 ? 4.420 13.262 10.762 1.00 86.19 95 MET A CA 1
ATOM 764 C C . MET A 1 95 ? 5.122 11.989 11.257 1.00 86.19 95 MET A C 1
ATOM 766 O O . MET A 1 95 ? 4.546 11.237 12.054 1.00 86.19 95 MET A O 1
ATOM 770 N N . ALA A 1 96 ? 6.366 11.757 10.832 1.00 84.56 96 ALA A N 1
ATOM 771 C CA . ALA A 1 96 ? 7.189 10.653 11.314 1.00 84.56 96 ALA A CA 1
ATOM 772 C C . ALA A 1 96 ? 7.537 10.815 12.801 1.00 84.56 96 ALA A C 1
ATOM 774 O O . ALA A 1 96 ? 7.354 9.872 13.567 1.00 84.56 96 ALA A O 1
ATOM 775 N N . ILE A 1 97 ? 7.950 12.012 13.235 1.00 84.88 97 ILE A N 1
ATOM 776 C CA . ILE A 1 97 ? 8.232 12.333 14.645 1.00 84.88 97 ILE A CA 1
ATOM 7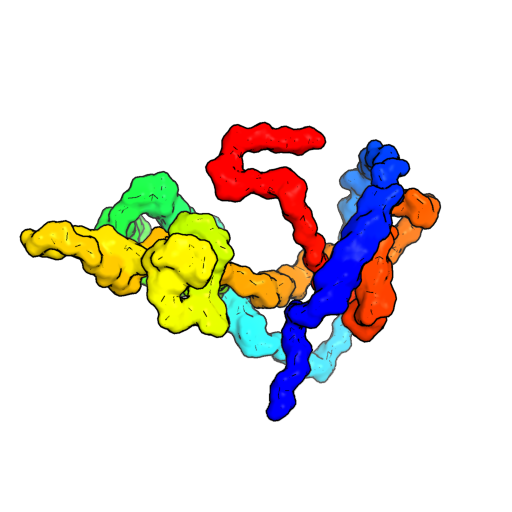77 C C . ILE A 1 97 ? 6.978 12.130 15.496 1.00 84.88 97 ILE A C 1
ATOM 779 O O . ILE A 1 97 ? 7.029 11.430 16.509 1.00 84.88 97 ILE A O 1
ATOM 783 N N . LYS A 1 98 ? 5.833 12.664 15.049 1.00 88.44 98 LYS A N 1
ATOM 784 C CA . LYS A 1 98 ? 4.544 12.473 15.723 1.00 88.44 98 LYS A CA 1
ATOM 785 C C . LYS A 1 98 ? 4.228 10.996 15.933 1.00 88.44 98 LYS A C 1
ATOM 787 O O . LYS A 1 98 ? 3.833 10.614 17.029 1.00 88.44 98 LYS A O 1
ATOM 792 N N . SER A 1 99 ? 4.397 10.183 14.892 1.00 84.88 99 SER A N 1
ATOM 793 C CA . SER A 1 99 ? 4.085 8.751 14.936 1.00 84.88 99 SER A CA 1
ATOM 794 C C . SER A 1 99 ? 5.078 7.978 15.806 1.00 84.88 99 SER A C 1
ATOM 796 O O . SER A 1 99 ? 4.665 7.149 16.610 1.00 84.88 99 SER A O 1
ATOM 798 N N . LYS A 1 100 ? 6.377 8.282 15.693 1.00 86.00 100 LYS A N 1
ATOM 799 C CA . LYS A 1 100 ? 7.459 7.633 16.447 1.00 86.00 100 LYS A CA 1
ATOM 800 C C . LYS A 1 100 ? 7.358 7.883 17.951 1.00 86.00 100 LYS A C 1
ATOM 802 O O . LYS A 1 100 ? 7.626 6.981 18.734 1.00 86.00 100 LYS A O 1
ATOM 807 N N . HIS A 1 101 ? 6.978 9.095 18.344 1.00 89.06 101 HIS A N 1
ATOM 808 C CA . HIS A 1 101 ? 6.918 9.511 19.748 1.00 89.06 101 HIS A CA 1
ATOM 809 C C . HIS A 1 101 ? 5.490 9.588 20.299 1.00 89.06 101 HIS A C 1
ATOM 811 O O . HIS A 1 101 ? 5.288 10.086 21.401 1.00 89.06 101 HIS A O 1
ATOM 817 N N . ASN A 1 102 ? 4.500 9.105 19.539 1.00 89.00 102 ASN A N 1
ATOM 818 C CA . ASN A 1 102 ? 3.083 9.127 19.903 1.00 89.00 102 ASN A CA 1
ATOM 819 C C . ASN A 1 102 ? 2.590 10.512 20.377 1.00 89.00 102 ASN A C 1
ATOM 821 O O . ASN A 1 102 ? 1.810 10.627 21.323 1.00 89.00 102 ASN A O 1
ATOM 825 N N . ILE A 1 103 ? 3.067 11.578 19.725 1.00 91.38 103 ILE A N 1
ATOM 826 C CA . ILE A 1 103 ? 2.722 12.960 20.081 1.00 91.38 103 ILE A CA 1
ATOM 827 C C . ILE A 1 103 ? 1.215 13.152 19.892 1.00 91.38 103 ILE A C 1
ATOM 829 O O . ILE A 1 103 ? 0.653 12.739 18.869 1.00 91.38 103 ILE A O 1
ATOM 833 N N . SER A 1 104 ? 0.547 13.801 20.849 1.00 92.56 104 SER A N 1
ATOM 834 C CA . SER A 1 104 ? -0.891 14.078 20.773 1.00 92.56 104 SER A CA 1
ATOM 835 C C . SER A 1 104 ? -1.232 15.031 19.617 1.00 92.56 104 SER A C 1
ATOM 837 O O . SER A 1 104 ? -0.366 15.618 18.964 1.00 92.56 104 SER A O 1
ATOM 839 N N . ASN A 1 105 ? -2.515 15.145 19.267 1.00 91.94 105 ASN A N 1
ATOM 840 C CA . ASN A 1 105 ? -2.929 16.077 18.212 1.00 91.94 105 ASN A CA 1
ATOM 841 C C . ASN A 1 105 ? -2.809 17.539 18.655 1.00 91.94 105 ASN A C 1
ATOM 843 O O . ASN A 1 105 ? -2.433 18.357 17.826 1.00 91.94 105 ASN A O 1
ATOM 847 N N . SER A 1 106 ? -3.082 17.837 19.931 1.00 93.12 106 SER A N 1
ATOM 848 C CA . SER A 1 106 ? -2.898 19.177 20.499 1.00 93.12 106 SER A CA 1
ATOM 849 C C . SER A 1 106 ? -1.430 19.579 20.469 1.00 93.12 106 SER A C 1
ATOM 851 O O . SER A 1 106 ? -1.090 20.535 19.794 1.00 93.12 106 SER A O 1
ATOM 853 N N . CYS A 1 107 ? -0.547 18.749 21.030 1.00 91.88 107 CYS A N 1
ATOM 854 C CA . CYS A 1 107 ? 0.884 19.042 21.082 1.00 91.88 107 CYS A CA 1
ATOM 855 C C . CYS A 1 107 ? 1.498 19.226 19.686 1.00 91.88 107 CYS A C 1
ATOM 857 O O . CYS A 1 107 ? 2.344 20.090 19.492 1.00 91.88 107 CYS A O 1
ATOM 859 N N . PHE A 1 108 ? 1.050 18.463 18.682 1.00 92.75 108 PHE A N 1
ATOM 860 C CA . PHE A 1 108 ? 1.483 18.700 17.303 1.00 92.75 108 PHE A CA 1
ATOM 861 C C . PHE A 1 108 ? 1.093 20.096 16.804 1.00 92.75 108 PHE A C 1
ATOM 863 O O . PHE A 1 108 ? 1.908 20.745 16.157 1.00 92.75 108 PHE A O 1
ATOM 870 N N . ASN A 1 109 ? -0.139 20.534 17.082 1.00 93.38 109 ASN A N 1
ATOM 871 C CA . ASN A 1 109 ? -0.614 21.851 16.672 1.00 93.38 109 ASN A CA 1
ATOM 872 C C . ASN A 1 109 ? 0.164 22.958 17.393 1.00 93.38 109 ASN A C 1
ATOM 874 O O . ASN A 1 109 ? 0.639 23.867 16.722 1.00 93.38 109 ASN A O 1
ATOM 878 N N . ASP A 1 110 ? 0.382 22.812 18.702 1.00 93.25 110 ASP A N 1
ATOM 879 C CA . ASP A 1 110 ? 1.151 23.762 19.514 1.00 93.25 110 ASP A CA 1
ATOM 880 C C . ASP A 1 110 ? 2.595 23.887 18.994 1.00 93.25 110 ASP A C 1
ATOM 882 O O . ASP A 1 110 ? 3.128 24.984 18.852 1.00 93.25 110 ASP A O 1
ATOM 886 N N . ILE A 1 111 ? 3.226 22.762 18.623 1.00 92.19 111 ILE A N 1
ATOM 887 C CA . ILE A 1 111 ? 4.559 22.760 17.999 1.00 92.19 111 ILE A CA 1
ATOM 888 C C . ILE A 1 111 ? 4.525 23.479 16.647 1.00 92.19 111 ILE A C 1
ATOM 890 O O . ILE A 1 111 ? 5.413 24.278 16.365 1.00 92.19 111 ILE A O 1
ATOM 894 N N . THR A 1 112 ? 3.541 23.200 15.786 1.00 90.81 112 THR A N 1
ATOM 895 C CA . THR A 1 112 ? 3.461 23.866 14.474 1.00 90.81 112 THR A CA 1
ATOM 896 C C . THR A 1 112 ? 3.186 25.360 14.587 1.00 90.81 112 THR A C 1
ATOM 898 O O . THR A 1 112 ? 3.702 26.122 13.772 1.00 90.81 112 THR A O 1
ATOM 901 N N . GLU A 1 113 ? 2.414 25.777 15.588 1.00 91.81 113 GLU A N 1
ATOM 902 C CA . GLU A 1 113 ? 2.132 27.179 15.888 1.00 91.81 113 GLU A CA 1
ATOM 903 C C . GLU A 1 113 ? 3.403 27.888 16.358 1.00 91.81 113 GLU A C 1
ATOM 905 O O . GLU A 1 113 ? 3.843 28.826 15.699 1.00 91.81 113 GLU A O 1
ATOM 910 N N . LEU A 1 114 ? 4.090 27.339 17.366 1.00 91.88 114 LEU A N 1
ATOM 911 C CA . LEU A 1 114 ? 5.367 27.871 17.850 1.00 91.88 114 LEU A CA 1
ATOM 912 C C . LEU A 1 114 ? 6.413 27.972 16.731 1.00 91.88 114 LEU A C 1
ATOM 914 O O . LEU A 1 114 ? 7.097 28.981 16.593 1.00 91.88 114 LEU A O 1
ATOM 918 N N . VAL A 1 115 ? 6.550 26.933 15.903 1.00 89.69 115 VAL A N 1
ATOM 919 C CA . VAL A 1 115 ? 7.502 26.957 14.781 1.00 89.69 115 VAL A CA 1
ATOM 920 C C . VAL A 1 115 ? 7.122 28.036 13.767 1.00 89.69 115 VAL A C 1
ATOM 922 O O . VAL A 1 115 ? 8.022 28.675 13.232 1.00 89.69 115 VAL A O 1
ATOM 925 N N . SER A 1 116 ? 5.827 28.268 13.529 1.00 87.94 116 SER A N 1
ATOM 926 C CA . SER A 1 116 ? 5.347 29.323 12.623 1.00 87.94 116 SER A CA 1
ATOM 927 C C . SER A 1 116 ? 5.625 30.733 13.157 1.00 87.94 116 SER A C 1
ATOM 929 O O . SER A 1 116 ? 5.855 31.638 12.365 1.00 87.94 116 SER A O 1
ATOM 931 N N . GLU A 1 117 ? 5.649 30.927 14.478 1.00 88.56 117 GLU A N 1
ATOM 932 C CA . GLU A 1 117 ? 5.998 32.213 15.105 1.00 88.56 117 GLU A CA 1
ATOM 933 C C . GLU A 1 117 ? 7.500 32.518 15.050 1.00 88.56 117 GLU A C 1
ATOM 935 O O . GLU A 1 117 ? 7.904 33.674 14.933 1.00 88.56 117 GLU A O 1
ATOM 940 N N . VAL A 1 118 ? 8.340 31.483 15.148 1.00 89.62 118 VAL A N 1
ATOM 941 C CA . VAL A 1 118 ? 9.805 31.631 15.197 1.00 89.62 118 VAL A CA 1
ATOM 942 C C . VAL A 1 118 ? 10.412 31.792 13.801 1.00 89.62 118 VAL A C 1
ATOM 944 O O . VAL A 1 118 ? 11.469 32.408 13.649 1.00 89.62 118 VAL A O 1
ATOM 947 N N . ILE A 1 119 ? 9.773 31.237 12.770 1.00 87.56 119 ILE A N 1
ATOM 948 C CA . ILE A 1 119 ? 10.227 31.392 11.386 1.00 87.56 119 ILE A CA 1
ATOM 949 C C . ILE A 1 119 ? 9.596 32.638 10.743 1.00 87.56 119 ILE A C 1
ATOM 951 O O . ILE A 1 119 ? 8.459 32.982 11.050 1.00 87.56 119 ILE A O 1
ATOM 955 N N . PRO A 1 120 ? 10.288 33.321 9.814 1.00 85.25 120 PRO A N 1
ATOM 956 C CA . PRO A 1 120 ? 9.709 34.507 9.184 1.00 85.25 120 PRO A CA 1
ATOM 957 C C . PRO A 1 120 ? 8.427 34.196 8.381 1.00 85.25 120 PRO A C 1
ATOM 959 O O . PRO A 1 120 ? 8.242 33.081 7.888 1.00 85.25 120 PRO A O 1
ATOM 962 N N . SER A 1 121 ? 7.554 35.191 8.224 1.00 80.81 121 SER A N 1
ATOM 963 C CA . SER A 1 121 ? 6.148 35.037 7.806 1.00 80.81 121 SER A CA 1
ATOM 964 C C . SER A 1 121 ? 5.896 34.514 6.381 1.00 80.81 121 SER A C 1
ATOM 966 O O . SER A 1 121 ? 4.774 34.140 6.054 1.00 80.81 121 SER A O 1
ATOM 968 N N . ASP A 1 122 ? 6.917 34.437 5.534 1.00 85.06 122 ASP A N 1
ATOM 969 C CA . ASP A 1 122 ? 6.898 33.922 4.156 1.00 85.06 122 ASP A CA 1
ATOM 970 C C . ASP A 1 122 ? 6.976 32.379 4.054 1.00 85.06 122 ASP A C 1
ATOM 972 O O . ASP A 1 122 ? 7.273 31.829 2.992 1.00 85.06 122 ASP A O 1
ATOM 976 N N . HIS A 1 123 ? 6.728 31.652 5.147 1.00 85.88 123 HIS A N 1
ATOM 977 C CA . HIS A 1 123 ? 6.810 30.190 5.182 1.00 85.88 123 HIS A CA 1
ATOM 978 C C . HIS A 1 123 ? 5.553 29.484 4.645 1.00 85.88 123 HIS A C 1
ATOM 980 O O . HIS A 1 123 ? 4.425 29.946 4.806 1.00 85.88 123 HIS A O 1
ATOM 986 N N . LYS A 1 124 ? 5.737 28.275 4.095 1.00 86.06 124 LYS A N 1
ATOM 987 C CA . LYS A 1 124 ? 4.643 27.407 3.600 1.00 86.06 124 LYS A CA 1
ATOM 988 C C . LYS A 1 124 ? 4.326 26.209 4.509 1.00 86.06 124 LYS A C 1
ATOM 990 O O . LYS A 1 124 ? 3.729 25.225 4.080 1.00 86.06 124 LYS A O 1
ATOM 995 N N . LEU A 1 125 ? 4.744 26.273 5.775 1.00 86.00 125 LEU A N 1
ATOM 996 C CA . LEU A 1 125 ? 4.456 25.241 6.781 1.00 86.00 125 LEU A CA 1
ATOM 997 C C . LEU A 1 125 ? 2.933 25.048 6.976 1.00 86.00 125 LEU A C 1
ATOM 999 O O . LEU A 1 125 ? 2.198 26.038 7.018 1.00 86.00 125 LEU A O 1
ATOM 1003 N N . PRO A 1 126 ? 2.426 23.809 7.139 1.00 85.88 126 PRO A N 1
ATOM 1004 C CA . PRO A 1 126 ? 1.024 23.603 7.478 1.00 85.88 126 PRO A CA 1
ATOM 1005 C C . PRO A 1 126 ? 0.690 24.187 8.851 1.00 85.88 126 PRO A C 1
ATOM 1007 O O . PRO A 1 126 ? 1.401 23.967 9.827 1.00 85.88 126 PRO A O 1
ATOM 1010 N N . LYS A 1 127 ? -0.471 24.842 8.934 1.00 85.81 127 LYS A N 1
ATOM 1011 C CA . LYS A 1 127 ? -0.953 25.498 10.160 1.00 85.81 127 LYS A CA 1
ATOM 1012 C C . LYS A 1 127 ? -1.262 24.534 11.307 1.00 85.81 127 LYS A C 1
ATOM 1014 O O . LYS A 1 127 ? -1.306 24.944 12.454 1.00 85.81 127 LYS A O 1
ATOM 1019 N N . ASN A 1 128 ? -1.599 23.284 10.991 1.00 89.19 128 ASN A N 1
ATOM 1020 C CA . ASN A 1 128 ? -1.986 22.276 11.974 1.00 89.19 128 ASN A CA 1
ATOM 1021 C C . ASN A 1 128 ? -1.915 20.861 11.377 1.00 89.19 128 ASN A C 1
ATOM 1023 O O . ASN A 1 128 ? -1.680 20.661 10.178 1.00 89.19 128 ASN A O 1
ATOM 1027 N N . LEU A 1 129 ? -2.204 19.861 12.214 1.00 88.25 129 LEU A N 1
ATOM 1028 C CA . LEU A 1 129 ? -2.230 18.452 11.824 1.00 88.25 129 LEU A CA 1
ATOM 1029 C C . LEU A 1 129 ? -3.209 18.145 10.683 1.00 88.25 129 LEU A C 1
ATOM 1031 O O . LEU A 1 129 ? -2.958 17.238 9.889 1.00 88.25 129 LEU A O 1
ATOM 1035 N N . TYR A 1 130 ? -4.340 18.848 10.605 1.00 87.00 130 TYR A N 1
ATOM 1036 C CA . TYR A 1 130 ? -5.327 18.617 9.552 1.00 87.00 130 TYR A CA 1
ATOM 1037 C C . TYR A 1 130 ? -4.749 18.970 8.176 1.00 87.00 130 TYR A C 1
ATOM 1039 O O . TYR A 1 130 ? -4.815 18.145 7.264 1.00 87.00 130 TYR A O 1
ATOM 1047 N N . PHE A 1 131 ? -4.110 20.136 8.041 1.00 84.19 131 PHE A N 1
ATOM 1048 C CA . PHE A 1 131 ? -3.460 20.536 6.789 1.00 84.19 131 PHE A CA 1
ATOM 1049 C C . PHE A 1 131 ? -2.291 19.615 6.433 1.00 84.19 131 PHE A C 1
ATOM 1051 O O . PHE A 1 131 ? -2.207 19.169 5.290 1.00 84.19 131 PHE A O 1
ATOM 1058 N N . ALA A 1 132 ? -1.471 19.230 7.417 1.00 84.75 132 ALA A N 1
ATOM 1059 C CA . ALA A 1 132 ? -0.402 18.250 7.221 1.00 84.75 132 ALA A CA 1
ATOM 1060 C C . ALA A 1 132 ? -0.943 16.911 6.678 1.00 84.75 132 ALA A C 1
ATOM 1062 O O . ALA A 1 132 ? -0.448 16.383 5.683 1.00 84.75 132 ALA A O 1
ATOM 1063 N N . LYS A 1 133 ? -2.017 16.376 7.276 1.00 82.19 133 LYS A N 1
ATOM 1064 C CA . LYS A 1 133 ? -2.674 15.145 6.802 1.00 82.19 133 LYS A CA 1
ATOM 1065 C C . LYS A 1 133 ? -3.274 15.301 5.408 1.00 82.19 133 LYS A C 1
ATOM 1067 O O . LYS A 1 133 ? -3.182 14.366 4.618 1.00 82.19 133 LYS A O 1
ATOM 1072 N N . LYS A 1 134 ? -3.884 16.449 5.105 1.00 80.56 134 LYS A N 1
ATOM 1073 C CA . LYS A 1 134 ? -4.472 16.732 3.789 1.00 80.56 134 LYS A CA 1
ATOM 1074 C C . LYS A 1 134 ? -3.404 16.750 2.694 1.00 80.56 134 LYS A C 1
ATOM 1076 O O . LYS A 1 134 ? -3.622 16.151 1.647 1.00 80.56 134 LYS A O 1
ATOM 1081 N N . MET A 1 135 ? -2.244 17.350 2.963 1.00 76.88 135 MET A N 1
ATOM 1082 C CA . MET A 1 135 ? -1.095 17.330 2.050 1.00 76.88 135 MET A CA 1
ATOM 1083 C C . MET A 1 135 ? -0.586 15.900 1.824 1.00 76.88 135 MET A C 1
ATOM 1085 O O . MET A 1 135 ? -0.482 15.450 0.686 1.00 76.88 135 MET A O 1
ATOM 1089 N N . MET A 1 136 ? -0.380 15.132 2.899 1.00 74.50 136 MET A N 1
ATOM 1090 C CA . MET A 1 136 ? 0.076 13.737 2.791 1.00 74.50 136 MET A CA 1
ATOM 1091 C C . MET A 1 136 ? -0.945 12.809 2.111 1.00 74.50 136 MET A C 1
ATOM 1093 O O . ME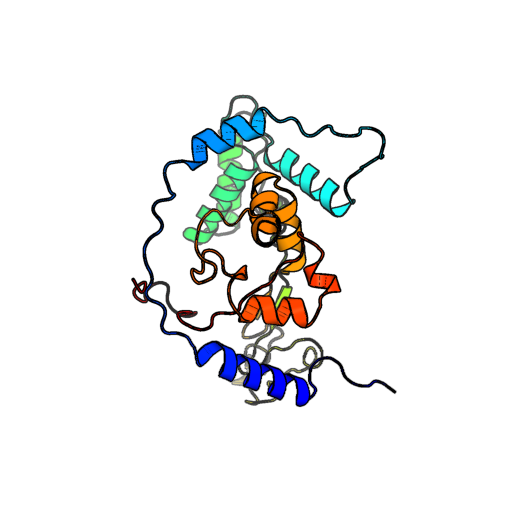T A 1 136 ? -0.564 11.790 1.535 1.00 74.50 136 MET A O 1
ATOM 1097 N N . ALA A 1 137 ? -2.240 13.134 2.164 1.00 71.19 137 ALA A N 1
ATOM 1098 C CA . ALA A 1 137 ? -3.285 12.348 1.512 1.00 71.19 137 ALA A CA 1
ATOM 1099 C C . ALA A 1 137 ? -3.182 12.381 -0.026 1.00 71.19 137 ALA A C 1
ATOM 1101 O O . ALA A 1 137 ? -3.526 11.385 -0.670 1.00 71.19 137 ALA A O 1
ATOM 1102 N N . GLY A 1 138 ? -2.679 13.482 -0.602 1.00 65.25 138 GLY A N 1
ATOM 1103 C CA . GLY A 1 138 ? -2.475 13.644 -2.047 1.00 65.25 138 GLY A CA 1
ATOM 1104 C C . GLY A 1 138 ? -1.426 12.688 -2.619 1.00 65.25 138 GLY A C 1
ATOM 1105 O O . GLY A 1 138 ? -1.629 12.101 -3.675 1.00 65.25 138 GLY A O 1
ATOM 1106 N N . LEU A 1 139 ? -0.376 12.382 -1.854 1.00 65.56 139 LEU A N 1
ATOM 1107 C CA . LEU A 1 139 ? 0.715 11.477 -2.262 1.00 65.56 139 LEU A CA 1
ATOM 1108 C C . LEU A 1 139 ? 0.306 10.006 -2.371 1.00 65.56 139 LEU A C 1
ATOM 1110 O O . LEU A 1 139 ? 1.119 9.118 -2.633 1.00 65.56 139 LEU A O 1
ATOM 1114 N N . GLY A 1 140 ? -0.985 9.731 -2.203 1.00 57.97 140 GLY A N 1
ATOM 1115 C CA . GLY A 1 140 ? -1.557 8.501 -2.693 1.00 57.97 140 GLY A CA 1
ATOM 1116 C C . GLY A 1 140 ? -1.238 7.306 -1.812 1.00 57.97 140 GLY A C 1
ATOM 1117 O O . GLY A 1 140 ? -0.993 6.209 -2.310 1.00 57.97 140 GLY A O 1
ATOM 1118 N N . MET A 1 141 ? -1.312 7.527 -0.502 1.00 62.34 141 MET A N 1
ATOM 1119 C CA . MET A 1 141 ? -1.418 6.489 0.521 1.00 62.34 141 MET A CA 1
ATOM 1120 C C . MET A 1 141 ? -2.886 6.179 0.840 1.00 62.34 141 MET A C 1
ATOM 1122 O O . MET A 1 141 ? -3.238 5.924 1.991 1.00 62.34 141 MET A O 1
ATOM 1126 N N . LYS A 1 142 ? -3.774 6.229 -0.163 1.00 68.12 142 LYS A N 1
ATOM 1127 C CA . LYS A 1 142 ? -5.143 5.748 0.021 1.00 68.12 142 LYS A CA 1
ATOM 1128 C C . LYS A 1 142 ? -5.068 4.248 0.288 1.00 68.12 142 LYS A C 1
ATOM 1130 O O . LYS A 1 142 ? -4.484 3.497 -0.491 1.00 68.12 142 LYS A O 1
ATOM 1135 N N . TYR A 1 143 ? -5.624 3.845 1.416 1.00 81.75 143 TYR A N 1
ATOM 1136 C CA . TYR A 1 143 ? -5.814 2.452 1.763 1.00 81.75 143 TYR A CA 1
ATOM 1137 C C . TYR A 1 143 ? -7.285 2.240 2.080 1.00 81.75 143 TYR A C 1
ATOM 1139 O O . TYR A 1 143 ? -7.950 3.116 2.637 1.00 81.75 143 TYR A O 1
ATOM 1147 N N . GLU A 1 144 ? -7.780 1.067 1.734 1.00 86.25 144 GLU A N 1
ATOM 1148 C CA . GLU A 1 144 ? -9.089 0.602 2.152 1.00 86.25 144 GLU A CA 1
ATOM 1149 C C . GLU A 1 144 ? -8.951 -0.126 3.479 1.00 86.25 144 GLU A C 1
ATOM 1151 O O . GLU A 1 144 ? -7.997 -0.871 3.714 1.00 86.25 144 GLU A O 1
ATOM 1156 N N . LYS A 1 145 ? -9.895 0.123 4.381 1.00 90.38 145 LYS A N 1
ATOM 1157 C CA . LYS A 1 145 ? -9.995 -0.626 5.628 1.00 90.38 145 LYS A CA 1
ATOM 1158 C C . LYS A 1 145 ? -10.917 -1.803 5.372 1.00 90.38 145 LYS A C 1
ATOM 1160 O O . LYS A 1 145 ? -12.085 -1.604 5.056 1.00 90.38 145 LYS A O 1
ATOM 1165 N N . ILE A 1 146 ? -10.374 -3.003 5.501 1.00 92.69 146 ILE A N 1
ATOM 1166 C CA . ILE A 1 146 ? -11.122 -4.248 5.390 1.00 92.69 146 ILE A CA 1
ATOM 1167 C C . ILE A 1 146 ? -11.168 -4.864 6.778 1.00 92.69 146 ILE A C 1
ATOM 1169 O O . ILE A 1 146 ? -10.123 -5.099 7.386 1.00 92.69 146 ILE A O 1
ATOM 1173 N N . ASP A 1 147 ? -12.364 -5.119 7.290 1.00 94.88 147 ASP A N 1
ATOM 1174 C CA . ASP A 1 147 ? -12.501 -5.736 8.602 1.00 94.88 147 ASP A CA 1
ATOM 1175 C C . ASP A 1 147 ? -12.092 -7.211 8.529 1.00 94.88 147 ASP A C 1
ATOM 1177 O O . ASP A 1 147 ? -12.349 -7.916 7.549 1.00 94.88 147 ASP A O 1
ATOM 1181 N N . VAL A 1 148 ? -11.429 -7.684 9.579 1.00 94.12 148 VAL A N 1
ATOM 1182 C CA . VAL A 1 148 ? -10.839 -9.022 9.648 1.00 94.12 148 VAL A CA 1
ATOM 1183 C C . VAL A 1 148 ? -11.400 -9.738 10.858 1.00 94.12 148 VAL A C 1
ATOM 1185 O O . VAL A 1 148 ? -11.556 -9.153 11.929 1.00 94.12 148 VAL A O 1
ATOM 1188 N N . CYS A 1 149 ? -11.658 -11.032 10.713 1.00 91.50 149 CYS A N 1
ATOM 1189 C CA . CYS A 1 149 ? -11.940 -11.882 11.858 1.00 91.50 149 CYS A CA 1
ATOM 1190 C C . CYS A 1 149 ? -10.809 -11.766 12.907 1.00 91.50 149 CYS A C 1
ATOM 1192 O O . CYS A 1 149 ? -9.635 -11.859 12.536 1.00 91.50 149 CYS A O 1
ATOM 1194 N N . PRO A 1 150 ? -11.112 -11.658 14.215 1.00 91.81 150 PRO A N 1
ATOM 1195 C CA . PRO A 1 150 ? -10.085 -11.621 15.262 1.00 91.81 150 PRO A CA 1
ATOM 1196 C C . PRO A 1 150 ? -9.088 -12.792 15.201 1.00 91.81 150 PRO A C 1
ATOM 1198 O O . PRO A 1 150 ? -7.914 -12.629 15.520 1.00 91.81 150 PRO A O 1
ATOM 1201 N N . SER A 1 151 ? -9.545 -13.962 14.738 1.00 89.56 151 SER A N 1
ATOM 1202 C CA . SER A 1 151 ? -8.735 -15.172 14.533 1.00 89.56 151 SER A CA 1
ATOM 1203 C C . SER A 1 151 ? -8.150 -15.319 13.119 1.00 89.56 151 SER A C 1
ATOM 1205 O O . SER A 1 151 ? -7.688 -16.397 12.773 1.00 89.56 151 SER A O 1
ATOM 1207 N N . ASN A 1 152 ? -8.169 -14.270 12.288 1.00 90.06 152 ASN A N 1
ATOM 1208 C CA . ASN A 1 152 ? -7.671 -14.261 10.901 1.00 90.06 152 ASN A CA 1
ATOM 1209 C C . ASN A 1 152 ? -8.314 -15.298 9.958 1.00 90.06 152 ASN A C 1
ATOM 1211 O O . ASN A 1 152 ? -7.764 -15.576 8.900 1.00 90.06 152 ASN A O 1
ATOM 1215 N N . CYS A 1 153 ? -9.472 -15.868 10.303 1.00 91.50 153 CYS A N 1
ATOM 1216 C CA . CYS A 1 153 ? -10.083 -16.929 9.495 1.00 91.50 153 CYS A CA 1
ATOM 1217 C C . CYS A 1 153 ? -10.668 -16.425 8.168 1.00 91.50 153 CYS A C 1
ATOM 1219 O O . CYS A 1 153 ? -10.782 -17.187 7.218 1.00 91.50 153 CYS A O 1
ATOM 1221 N N . MET A 1 154 ? -11.109 -15.164 8.124 1.00 92.06 154 MET A N 1
ATOM 1222 C CA . MET A 1 154 ? -11.693 -14.552 6.931 1.00 92.06 154 MET A CA 1
ATOM 1223 C C . MET A 1 154 ? -11.650 -13.026 6.995 1.00 92.06 154 MET A C 1
ATOM 1225 O O . MET A 1 154 ? -11.534 -12.431 8.073 1.00 92.06 154 MET A O 1
ATOM 1229 N N . LEU A 1 155 ? -11.811 -12.417 5.822 1.00 94.19 155 LEU A N 1
ATOM 1230 C CA . LEU A 1 155 ? -12.065 -10.994 5.639 1.00 94.19 155 LEU A CA 1
ATOM 1231 C C . LEU A 1 155 ? -13.573 -10.753 5.497 1.00 94.19 155 LEU A C 1
ATOM 1233 O O . LEU A 1 155 ? -14.263 -11.485 4.781 1.00 94.19 155 LEU A O 1
ATOM 1237 N N . PHE A 1 156 ? -14.075 -9.699 6.132 1.00 93.19 156 PHE A N 1
ATOM 1238 C CA . PHE A 1 156 ? -15.427 -9.182 5.917 1.00 93.19 156 PHE A CA 1
ATOM 1239 C C . PHE A 1 156 ? -15.428 -8.308 4.657 1.00 93.19 156 PHE A C 1
ATOM 1241 O O . PHE A 1 156 ? -15.449 -7.080 4.721 1.00 93.19 156 PHE A O 1
ATOM 1248 N N . TRP A 1 157 ? -15.307 -8.959 3.498 1.00 93.12 157 TRP A N 1
ATOM 1249 C CA . TRP A 1 157 ? -15.135 -8.317 2.194 1.00 93.12 157 TRP A CA 1
ATOM 1250 C C . TRP A 1 157 ? -16.008 -8.973 1.119 1.00 93.12 157 TRP A C 1
ATOM 1252 O O . TRP A 1 157 ? -16.289 -10.172 1.194 1.00 93.12 157 TRP A O 1
ATOM 1262 N N . ARG A 1 158 ? -16.410 -8.184 0.110 1.00 92.25 158 ARG A N 1
ATOM 1263 C CA . ARG A 1 158 ? -17.333 -8.572 -0.975 1.00 92.25 158 ARG A CA 1
ATOM 1264 C C . ARG A 1 158 ? -18.599 -9.233 -0.427 1.00 92.25 158 ARG A C 1
ATOM 1266 O O . ARG A 1 158 ? -19.350 -8.590 0.282 1.00 92.25 158 ARG A O 1
ATOM 1273 N N . GLU A 1 159 ? -18.811 -10.514 -0.703 1.00 92.50 159 GLU A N 1
ATOM 1274 C CA . GLU A 1 159 ? -19.992 -11.281 -0.288 1.00 92.50 159 GLU A CA 1
ATOM 1275 C C . GLU A 1 159 ? -20.150 -11.383 1.239 1.00 92.50 159 GLU A C 1
ATOM 1277 O O . GLU A 1 159 ? -21.232 -11.684 1.737 1.00 92.50 159 GLU A O 1
ATOM 1282 N N . ASN A 1 160 ? -19.072 -11.126 1.986 1.00 91.56 160 ASN A N 1
ATOM 1283 C CA . ASN A 1 160 ? -19.034 -11.199 3.445 1.00 91.56 160 ASN A CA 1
ATOM 1284 C C . ASN A 1 160 ? -19.089 -9.829 4.127 1.00 91.56 160 ASN A C 1
ATOM 1286 O O . ASN A 1 160 ? -18.935 -9.753 5.346 1.00 91.56 160 ASN A O 1
ATOM 1290 N N . ASP A 1 161 ? -19.256 -8.750 3.364 1.00 90.69 161 ASP A N 1
ATOM 1291 C CA . ASP A 1 161 ? -19.209 -7.371 3.858 1.00 90.69 161 ASP A CA 1
ATOM 1292 C C . ASP A 1 161 ? -20.308 -7.044 4.880 1.00 90.69 161 ASP A C 1
ATOM 1294 O O . ASP A 1 161 ? -20.099 -6.213 5.761 1.00 90.69 161 ASP A O 1
ATOM 1298 N N . LYS A 1 162 ? -21.460 -7.712 4.789 1.00 92.88 162 LYS A N 1
ATOM 1299 C CA . LYS A 1 162 ? -22.633 -7.522 5.655 1.00 92.88 162 LYS A CA 1
ATOM 1300 C C . LYS A 1 162 ? -22.661 -8.449 6.863 1.00 92.88 162 LYS A C 1
ATOM 1302 O O . LYS A 1 162 ? -23.557 -8.335 7.694 1.00 92.88 162 LYS A O 1
ATOM 1307 N N . LEU A 1 163 ? -21.712 -9.375 6.975 1.00 93.31 163 LEU A N 1
ATOM 1308 C CA . LEU A 1 163 ? -21.689 -10.305 8.096 1.00 93.31 163 LEU A CA 1
ATOM 1309 C C . LEU A 1 163 ? -21.202 -9.596 9.365 1.00 93.31 163 LEU A C 1
ATOM 1311 O O . LEU A 1 163 ? -20.200 -8.877 9.352 1.00 93.31 163 LEU A O 1
ATOM 1315 N N . GLY A 1 164 ? -21.924 -9.821 10.464 1.00 92.19 164 GLY A N 1
ATOM 1316 C CA . GLY A 1 164 ? -21.532 -9.388 11.809 1.00 92.19 164 GLY A CA 1
ATOM 1317 C C . GLY A 1 164 ? -20.650 -10.405 12.538 1.00 92.19 164 GLY A C 1
ATOM 1318 O O . GLY A 1 164 ? -19.986 -10.059 13.508 1.00 92.19 164 GLY A O 1
ATOM 1319 N N . THR A 1 165 ? -20.600 -11.652 12.065 1.00 94.06 165 THR A N 1
ATOM 1320 C CA . THR A 1 165 ? -19.841 -12.743 12.688 1.00 94.06 165 THR A CA 1
ATOM 1321 C C . THR A 1 165 ? -19.059 -13.543 11.651 1.00 94.06 165 THR A C 1
ATOM 1323 O O . THR A 1 165 ? -19.414 -13.626 10.473 1.00 94.06 165 THR A O 1
ATOM 1326 N N . CYS A 1 166 ? -17.945 -14.125 12.085 1.00 93.38 166 CYS A N 1
ATOM 1327 C CA . CYS A 1 166 ? -17.112 -14.978 11.253 1.00 93.38 166 CYS A CA 1
ATOM 1328 C C . CYS A 1 166 ? -17.826 -16.302 10.947 1.00 93.38 166 CYS A C 1
ATOM 1330 O O . CYS A 1 166 ? -18.173 -17.042 11.866 1.00 93.38 166 CYS A O 1
ATOM 1332 N N . ARG A 1 167 ? -17.936 -16.668 9.664 1.00 94.06 167 ARG A N 1
ATOM 1333 C CA . ARG A 1 167 ? -18.555 -17.937 9.229 1.00 94.06 167 ARG A CA 1
ATOM 1334 C C . ARG A 1 167 ? -17.791 -19.188 9.667 1.00 94.06 167 ARG A C 1
ATOM 1336 O O . ARG A 1 167 ? -18.374 -20.261 9.720 1.00 94.06 167 ARG A O 1
ATOM 1343 N N . HIS A 1 168 ? -16.497 -19.056 9.963 1.00 92.56 168 HIS A N 1
ATOM 1344 C CA . HIS A 1 168 ? -15.633 -20.193 10.297 1.00 92.56 168 HIS A CA 1
ATOM 1345 C C . HIS A 1 168 ? -15.478 -20.422 11.803 1.00 92.56 168 HIS A C 1
ATOM 1347 O O . HIS A 1 168 ? -15.400 -21.564 12.235 1.00 92.56 168 HIS A O 1
ATOM 1353 N N . CYS A 1 169 ? -15.409 -19.355 12.607 1.00 93.31 169 CYS A N 1
ATOM 1354 C CA . CYS A 1 169 ? -15.152 -19.469 14.049 1.00 93.31 169 CYS A CA 1
ATOM 1355 C C . CYS A 1 169 ? -16.225 -18.827 14.936 1.00 93.31 169 CYS A C 1
ATOM 1357 O O . CYS A 1 169 ? -16.054 -18.789 16.151 1.00 93.31 169 CYS A O 1
ATOM 1359 N N . GLY A 1 170 ? -17.288 -18.263 14.355 1.00 92.00 170 GLY A N 1
ATOM 1360 C CA . GLY A 1 170 ? -18.410 -17.661 15.084 1.00 92.00 170 GLY A CA 1
ATOM 1361 C C . GLY A 1 170 ? -18.101 -16.352 15.818 1.00 92.00 170 GLY A C 1
ATOM 1362 O O . GLY A 1 170 ? -19.018 -15.715 16.323 1.00 92.00 170 GLY A O 1
ATOM 1363 N N . LYS A 1 171 ? -16.835 -15.915 15.872 1.00 92.25 171 LYS A N 1
ATOM 1364 C CA . LYS A 1 171 ? -16.444 -14.679 16.567 1.00 92.25 171 LYS A CA 1
ATOM 1365 C C . LYS A 1 171 ? -17.082 -13.446 15.934 1.00 92.25 171 LYS A C 1
ATOM 1367 O O . LYS A 1 171 ? -17.177 -13.365 14.706 1.00 92.25 171 LYS A O 1
ATOM 1372 N N . SER A 1 172 ? -17.447 -12.479 16.775 1.00 93.31 172 SER A N 1
ATOM 1373 C CA . SER A 1 172 ? -17.946 -11.186 16.313 1.00 93.31 172 SER A CA 1
ATOM 1374 C C . SER A 1 172 ? -16.885 -10.437 15.506 1.00 93.31 172 SER A C 1
ATOM 1376 O O . SER A 1 172 ? -15.677 -10.529 15.756 1.00 93.31 172 SER A O 1
ATOM 1378 N N . ARG A 1 173 ? -17.360 -9.704 14.502 1.00 94.38 173 ARG A N 1
ATOM 1379 C CA . ARG A 1 173 ? -16.605 -8.706 13.746 1.00 94.38 173 ARG A CA 1
ATOM 1380 C C . ARG A 1 173 ? -16.207 -7.523 14.621 1.00 94.38 173 ARG A C 1
ATOM 1382 O O . ARG A 1 173 ? -15.175 -6.904 14.360 1.00 94.38 173 ARG A O 1
ATOM 1389 N N . TYR A 1 174 ? -17.025 -7.194 15.615 1.00 95.44 174 TYR A N 1
ATOM 1390 C CA . TYR A 1 174 ? -16.926 -5.971 16.398 1.00 95.44 174 TYR A CA 1
ATOM 1391 C C . TYR A 1 174 ? -16.311 -6.210 17.778 1.00 95.44 174 TYR A C 1
ATOM 1393 O O . TYR A 1 174 ? -16.242 -7.337 18.269 1.00 95.44 174 TYR A O 1
ATOM 1401 N N . ILE A 1 175 ? -15.820 -5.137 18.399 1.00 91.75 175 ILE A N 1
ATOM 1402 C CA . ILE A 1 175 ? -15.335 -5.172 19.781 1.00 91.75 175 ILE A CA 1
ATOM 1403 C C . ILE A 1 175 ? -16.537 -5.369 20.701 1.00 91.75 175 ILE A C 1
ATOM 1405 O O . ILE A 1 175 ? -17.521 -4.642 20.580 1.00 91.75 175 ILE A O 1
ATOM 1409 N N . GLN A 1 176 ? -16.427 -6.314 21.631 1.00 89.69 176 GLN A N 1
ATOM 1410 C CA . GLN A 1 176 ? -17.424 -6.560 22.667 1.00 89.69 176 GLN A CA 1
ATOM 1411 C C . GLN A 1 176 ? -17.096 -5.768 23.929 1.00 89.69 176 GLN A C 1
ATOM 1413 O O . GLN A 1 176 ? -15.968 -5.824 24.422 1.00 89.69 176 GLN A O 1
ATOM 1418 N N . VAL A 1 177 ? -18.080 -5.041 24.453 1.00 90.88 177 VAL A N 1
ATOM 1419 C CA . VAL A 1 177 ? -17.985 -4.294 25.716 1.00 90.88 177 VAL A CA 1
ATOM 1420 C C . VAL A 1 177 ? -19.106 -4.718 26.656 1.00 90.88 177 VAL A C 1
ATOM 1422 O O . VAL A 1 177 ? -20.158 -5.161 26.203 1.00 90.88 177 VAL A O 1
ATOM 1425 N N . LYS A 1 178 ? -18.889 -4.595 27.967 1.00 89.56 178 LYS A N 1
ATOM 1426 C CA . LYS A 1 178 ? -19.933 -4.872 28.959 1.00 89.56 178 LYS A CA 1
ATOM 1427 C C . LYS A 1 178 ? -20.808 -3.639 29.159 1.00 89.56 178 LYS A C 1
ATOM 1429 O O . LYS A 1 178 ? -20.271 -2.552 29.366 1.00 89.56 178 LYS A O 1
ATOM 1434 N N . ASN A 1 179 ? -22.126 -3.805 29.100 1.00 87.50 179 ASN A N 1
ATOM 1435 C CA . ASN A 1 179 ? -23.071 -2.759 29.490 1.00 87.50 179 ASN A CA 1
ATOM 1436 C C . ASN A 1 179 ? -23.147 -2.628 31.028 1.00 87.50 179 ASN A C 1
ATOM 1438 O O . ASN A 1 179 ? -22.553 -3.420 31.763 1.00 87.50 179 ASN A O 1
ATOM 1442 N N . GLU A 1 180 ? -23.889 -1.634 31.523 1.00 85.31 180 GLU A N 1
ATOM 1443 C CA . GLU A 1 180 ? -24.115 -1.423 32.966 1.00 85.31 180 GLU A CA 1
ATOM 1444 C C . GLU A 1 180 ? -24.801 -2.624 33.647 1.00 85.31 180 GLU A C 1
ATOM 1446 O O . GLU A 1 180 ? -24.624 -2.839 34.843 1.00 85.31 180 GLU A O 1
ATOM 1451 N N . ALA A 1 181 ? -25.518 -3.449 32.877 1.00 83.75 181 ALA A N 1
ATOM 1452 C CA . ALA A 1 181 ? -26.130 -4.699 33.326 1.00 83.75 181 ALA A CA 1
ATOM 1453 C C . ALA A 1 181 ? -25.163 -5.908 33.307 1.00 83.75 181 ALA A C 1
ATOM 1455 O O . ALA A 1 181 ? -25.544 -7.011 33.695 1.00 83.75 181 ALA A O 1
ATOM 1456 N N . GLY A 1 182 ? -23.907 -5.724 32.884 1.00 83.19 182 GLY A N 1
ATOM 1457 C CA . GLY A 1 182 ? -22.878 -6.767 32.823 1.00 83.19 182 GLY A CA 1
ATOM 1458 C C . GLY A 1 182 ? -22.919 -7.671 31.583 1.00 83.19 182 GLY A C 1
ATOM 1459 O O . GLY A 1 182 ? -22.111 -8.599 31.489 1.00 83.19 182 GLY A O 1
ATOM 1460 N N . GLU A 1 183 ? -23.805 -7.409 30.624 1.00 84.88 183 GLU A N 1
ATOM 1461 C CA . GLU A 1 183 ? -23.960 -8.169 29.380 1.00 84.88 183 GLU A CA 1
ATOM 1462 C C . GLU A 1 183 ? -22.963 -7.706 28.312 1.00 84.88 183 GLU A C 1
ATOM 1464 O O . GLU A 1 183 ? -22.676 -6.514 28.183 1.00 84.88 183 GLU A O 1
ATOM 1469 N N . ASN A 1 184 ? -22.453 -8.645 27.510 1.00 82.62 184 ASN A N 1
ATOM 1470 C CA . ASN A 1 184 ? -21.563 -8.322 26.396 1.00 82.62 184 ASN A CA 1
ATOM 1471 C C . ASN A 1 184 ? -22.381 -7.834 25.198 1.00 82.62 184 ASN A C 1
ATOM 1473 O O . ASN A 1 184 ? -23.142 -8.600 24.608 1.00 82.62 184 ASN A O 1
ATOM 1477 N N . VAL A 1 185 ? -22.174 -6.581 24.815 1.00 86.00 185 VAL A N 1
ATOM 1478 C CA . VAL A 1 185 ? -22.761 -5.963 23.628 1.00 86.00 185 VAL A CA 1
ATOM 1479 C C . VAL A 1 185 ? -21.678 -5.676 22.596 1.00 86.00 185 VAL A C 1
ATOM 1481 O O . VAL A 1 185 ? -20.588 -5.194 22.917 1.00 86.00 185 VAL A O 1
ATOM 1484 N N . ASP A 1 186 ? -21.986 -5.988 21.341 1.00 85.94 186 ASP A N 1
ATOM 1485 C CA . ASP A 1 186 ? -21.139 -5.638 20.207 1.00 85.94 186 ASP A CA 1
ATOM 1486 C C . ASP A 1 186 ? -21.193 -4.121 19.982 1.00 85.94 186 ASP A C 1
ATOM 1488 O O . ASP A 1 186 ? -22.260 -3.510 19.905 1.00 85.94 186 ASP A O 1
ATOM 1492 N N . THR A 1 187 ? -20.025 -3.501 19.864 1.00 89.69 187 THR A N 1
ATOM 1493 C CA . THR A 1 187 ? -19.904 -2.102 19.440 1.00 89.69 187 THR A CA 1
ATOM 1494 C C . THR A 1 187 ? -20.068 -1.972 17.922 1.00 89.69 187 THR A C 1
ATOM 1496 O O . THR A 1 187 ? -20.178 -2.952 17.195 1.00 89.69 187 THR A O 1
ATOM 1499 N N . THR A 1 188 ? -20.021 -0.745 17.402 1.00 88.88 188 THR A N 1
ATOM 1500 C CA . THR A 1 188 ? -19.905 -0.496 15.953 1.00 88.88 188 THR A CA 1
ATOM 1501 C C . THR A 1 188 ? -18.458 -0.540 15.453 1.00 88.88 188 THR A C 1
ATOM 1503 O O . THR A 1 188 ? -18.205 -0.383 14.257 1.00 88.88 188 THR A O 1
ATOM 1506 N N . VAL A 1 189 ? -17.488 -0.721 16.355 1.00 90.69 189 VAL A N 1
ATOM 1507 C CA . VAL A 1 189 ? -16.061 -0.644 16.041 1.00 90.69 189 VAL A CA 1
ATOM 1508 C C . VAL A 1 189 ? -15.541 -2.048 15.734 1.00 90.69 189 VAL A C 1
ATOM 1510 O O . VAL A 1 189 ? -15.669 -2.939 16.574 1.00 90.69 189 VAL A O 1
ATOM 1513 N N . PRO A 1 190 ? -14.949 -2.286 14.553 1.00 92.62 190 PRO A N 1
ATOM 1514 C CA . PRO A 1 190 ? -14.423 -3.597 14.199 1.00 92.62 190 PRO A CA 1
ATOM 1515 C C . PRO A 1 190 ? -13.236 -3.975 15.086 1.00 92.62 190 PRO A C 1
ATOM 1517 O O . PRO A 1 190 ? -12.358 -3.157 15.363 1.00 92.62 190 PRO A O 1
ATOM 1520 N N . ALA A 1 191 ? -13.187 -5.240 15.497 1.00 92.06 191 ALA A N 1
ATOM 1521 C CA . ALA A 1 191 ? -12.163 -5.766 16.395 1.00 92.06 191 ALA A CA 1
ATOM 1522 C C . ALA A 1 191 ? -10.772 -5.829 15.750 1.00 92.06 191 ALA A C 1
ATOM 1524 O O . ALA A 1 191 ? -9.759 -5.683 16.434 1.00 92.06 191 ALA A O 1
ATOM 1525 N N . LYS A 1 192 ? -10.702 -6.044 14.431 1.00 92.44 192 LYS A N 1
ATOM 1526 C CA . LYS A 1 192 ? -9.447 -6.079 13.675 1.00 92.44 192 LYS A CA 1
ATOM 1527 C C . LYS A 1 192 ? -9.657 -5.552 12.260 1.00 92.44 192 LYS A C 1
ATOM 1529 O O . LYS A 1 192 ? -10.665 -5.857 11.629 1.00 92.44 192 LYS A O 1
ATOM 1534 N N . GLN A 1 193 ? -8.690 -4.788 11.750 1.00 92.19 193 GLN A N 1
ATOM 1535 C CA . GLN A 1 193 ? -8.729 -4.229 10.396 1.00 92.19 193 GLN A CA 1
ATOM 1536 C C . GLN A 1 193 ? -7.420 -4.476 9.644 1.00 92.19 193 GLN A C 1
ATOM 1538 O O . GLN A 1 193 ? -6.333 -4.228 10.166 1.00 92.19 193 GLN A O 1
ATOM 1543 N N . LEU A 1 194 ? -7.543 -4.907 8.393 1.00 90.50 194 LEU A N 1
ATOM 1544 C CA . LEU A 1 194 ? -6.494 -4.934 7.384 1.00 90.50 194 LEU A CA 1
ATOM 1545 C C . LEU A 1 194 ? -6.536 -3.615 6.612 1.00 90.50 194 LEU A C 1
ATOM 1547 O O . LEU A 1 194 ? -7.601 -3.148 6.210 1.00 90.50 194 LEU A O 1
ATOM 1551 N N . ARG A 1 195 ? -5.368 -3.019 6.377 1.00 87.94 195 ARG A N 1
ATOM 1552 C CA . ARG A 1 195 ? -5.232 -1.858 5.494 1.00 87.94 195 ARG A CA 1
ATOM 1553 C C . ARG A 1 195 ? -4.798 -2.350 4.123 1.00 87.94 195 ARG A C 1
ATOM 1555 O O . ARG A 1 195 ? -3.624 -2.648 3.924 1.00 87.94 195 ARG A O 1
ATOM 1562 N N . TYR A 1 196 ? -5.745 -2.459 3.202 1.00 86.31 196 TYR A N 1
ATOM 1563 C CA . TYR A 1 196 ? -5.470 -2.859 1.833 1.00 86.31 196 TYR A CA 1
ATOM 1564 C C . TYR A 1 196 ? -5.007 -1.657 1.018 1.00 86.31 196 TYR A C 1
ATOM 1566 O O . TYR A 1 196 ? -5.673 -0.625 0.956 1.00 86.31 196 TYR A O 1
ATOM 1574 N N . MET A 1 197 ? -3.840 -1.785 0.403 1.00 82.38 197 MET A N 1
ATOM 1575 C CA . MET A 1 197 ? -3.279 -0.760 -0.459 1.00 82.38 197 MET A CA 1
ATOM 1576 C C . MET A 1 197 ? -3.402 -1.232 -1.902 1.00 82.38 197 MET A C 1
ATOM 1578 O O . MET A 1 197 ? -2.778 -2.224 -2.275 1.00 82.38 197 MET A O 1
ATOM 1582 N N . HIS A 1 198 ? -4.192 -0.520 -2.706 1.00 82.00 198 HIS A N 1
ATOM 1583 C CA . HIS A 1 198 ? -4.420 -0.879 -4.105 1.00 82.00 198 HIS A CA 1
ATOM 1584 C C . HIS A 1 198 ? -3.105 -0.996 -4.870 1.00 82.00 198 HIS A C 1
ATOM 1586 O O . HIS A 1 198 ? -2.305 -0.056 -4.897 1.00 82.00 198 HIS A O 1
ATOM 1592 N N . ILE A 1 199 ? -2.896 -2.149 -5.505 1.00 83.81 199 ILE A N 1
ATOM 1593 C CA . ILE A 1 199 ? -1.651 -2.446 -6.215 1.00 83.81 199 ILE A CA 1
ATOM 1594 C C . ILE A 1 199 ? -1.585 -1.751 -7.576 1.00 83.81 199 ILE A C 1
ATOM 1596 O O . ILE A 1 199 ? -0.547 -1.205 -7.934 1.00 83.81 199 ILE A O 1
ATOM 1600 N N . ILE A 1 200 ? -2.710 -1.672 -8.292 1.00 84.25 200 ILE A N 1
ATOM 1601 C CA . ILE A 1 200 ? -2.769 -1.108 -9.648 1.00 84.25 200 ILE A CA 1
ATOM 1602 C C . ILE A 1 200 ? -2.276 0.351 -9.686 1.00 84.25 200 ILE A C 1
ATOM 1604 O O . ILE A 1 200 ? -1.368 0.638 -10.467 1.00 84.25 200 ILE A O 1
ATOM 1608 N N . PRO A 1 201 ? -2.760 1.279 -8.830 1.00 79.69 201 PRO A N 1
ATOM 1609 C CA . PRO A 1 201 ? -2.260 2.656 -8.831 1.00 79.69 201 PRO A CA 1
ATOM 1610 C C . PRO A 1 201 ? -0.766 2.756 -8.505 1.00 79.69 201 PRO A C 1
ATOM 1612 O O . PRO A 1 201 ? -0.102 3.694 -8.932 1.00 79.69 201 PRO A O 1
ATOM 1615 N N . ARG A 1 202 ? -0.220 1.801 -7.745 1.00 81.25 202 ARG A N 1
ATOM 1616 C CA . ARG A 1 202 ? 1.207 1.769 -7.401 1.00 81.25 202 ARG A CA 1
ATOM 1617 C C . ARG A 1 202 ? 2.050 1.328 -8.583 1.00 81.25 202 ARG A C 1
ATOM 1619 O O . ARG A 1 202 ? 3.039 1.987 -8.872 1.00 81.25 202 ARG A O 1
ATOM 1626 N N . LEU A 1 203 ? 1.628 0.280 -9.288 1.00 85.31 203 LEU A N 1
ATOM 1627 C CA . LEU A 1 203 ? 2.294 -0.173 -10.508 1.00 85.31 203 LEU A CA 1
ATOM 1628 C C . LEU A 1 203 ? 2.285 0.922 -11.578 1.00 85.31 203 LEU A C 1
ATOM 1630 O O . LEU A 1 203 ? 3.335 1.231 -12.130 1.00 85.31 203 LEU A O 1
ATOM 1634 N N . LYS A 1 204 ? 1.147 1.603 -11.778 1.00 81.94 204 LYS A N 1
ATOM 1635 C CA . LYS A 1 204 ? 1.072 2.777 -12.665 1.00 81.94 204 LYS A CA 1
ATOM 1636 C C . LYS A 1 204 ? 2.109 3.844 -12.302 1.00 81.94 204 LYS A C 1
ATOM 1638 O O . LYS A 1 204 ? 2.770 4.370 -13.187 1.00 81.94 204 LYS A O 1
ATOM 1643 N N . ARG A 1 205 ? 2.284 4.148 -11.007 1.00 78.75 205 ARG A N 1
ATOM 1644 C CA . ARG A 1 205 ? 3.282 5.134 -10.551 1.00 78.75 205 ARG A CA 1
ATOM 1645 C C . ARG A 1 205 ? 4.716 4.723 -10.841 1.00 78.75 205 ARG A C 1
ATOM 1647 O O . ARG A 1 205 ? 5.526 5.598 -11.122 1.00 78.75 205 ARG A O 1
ATOM 1654 N N . LEU A 1 206 ? 5.039 3.434 -10.771 1.00 83.56 206 LEU A N 1
ATOM 1655 C CA . LEU A 1 206 ? 6.387 2.969 -11.099 1.00 83.56 206 LEU A CA 1
ATOM 1656 C C . LEU A 1 206 ? 6.733 3.284 -12.564 1.00 83.56 206 LEU A C 1
ATOM 1658 O O . LEU A 1 206 ? 7.837 3.748 -12.837 1.00 83.56 206 LEU A O 1
ATOM 1662 N N . PHE A 1 207 ? 5.765 3.175 -13.477 1.00 81.88 207 PHE A N 1
ATOM 1663 C CA . PHE A 1 207 ? 5.942 3.553 -14.883 1.00 81.88 207 PHE A CA 1
ATOM 1664 C C . PHE A 1 207 ? 6.024 5.067 -15.144 1.00 81.88 207 PHE A C 1
ATOM 1666 O O . PHE A 1 207 ? 6.435 5.461 -16.231 1.00 81.88 207 PHE A O 1
ATOM 1673 N N . LEU A 1 208 ? 5.688 5.930 -14.174 1.00 78.38 208 LEU A N 1
ATOM 1674 C CA . LEU A 1 208 ? 5.824 7.389 -14.329 1.00 78.38 208 LEU A CA 1
ATOM 1675 C C . LEU A 1 208 ? 7.274 7.873 -14.217 1.00 78.38 208 LEU A C 1
ATOM 1677 O O . LEU A 1 208 ? 7.590 8.979 -14.650 1.00 78.38 208 LEU A O 1
ATOM 1681 N N . SER A 1 209 ? 8.162 7.070 -13.628 1.00 78.31 209 SER A N 1
ATOM 1682 C CA . SER A 1 209 ? 9.593 7.361 -13.607 1.00 78.31 209 SER A CA 1
ATOM 1683 C C . SER A 1 209 ? 10.260 6.681 -14.790 1.00 78.31 209 SER A C 1
ATOM 1685 O O . SER A 1 209 ? 10.270 5.457 -14.863 1.00 78.31 209 SER A O 1
ATOM 1687 N N . MET A 1 210 ? 10.893 7.455 -15.674 1.00 76.75 210 MET A N 1
ATOM 1688 C CA . MET A 1 210 ? 11.598 6.907 -16.839 1.00 76.75 210 MET A CA 1
ATOM 1689 C C . MET A 1 210 ? 12.632 5.840 -16.446 1.00 76.75 210 MET A C 1
ATOM 1691 O O . MET A 1 210 ? 12.733 4.801 -17.094 1.00 76.75 210 MET A O 1
ATOM 1695 N N . LYS A 1 211 ? 13.371 6.069 -15.353 1.00 81.00 211 LYS A N 1
ATOM 1696 C CA . LYS A 1 211 ? 14.368 5.120 -14.841 1.00 81.00 211 LYS A CA 1
ATOM 1697 C C . LYS A 1 211 ? 13.723 3.806 -14.398 1.00 81.00 211 LYS A C 1
ATOM 1699 O O . LYS A 1 211 ? 14.200 2.742 -14.770 1.00 81.00 211 LYS A O 1
ATOM 1704 N N . ILE A 1 212 ? 12.647 3.884 -13.614 1.00 82.25 212 ILE A N 1
ATOM 1705 C CA . ILE A 1 212 ? 11.962 2.693 -13.097 1.00 82.25 212 ILE A CA 1
ATOM 1706 C C . ILE A 1 212 ? 11.230 1.970 -14.230 1.00 82.25 212 ILE A C 1
ATOM 1708 O O . ILE A 1 212 ? 11.311 0.751 -14.307 1.00 82.25 212 ILE A O 1
ATOM 1712 N N . ALA A 1 213 ? 10.591 2.698 -15.147 1.00 85.50 213 ALA A N 1
ATOM 1713 C CA . ALA A 1 213 ? 9.929 2.134 -16.317 1.00 85.50 213 ALA A CA 1
ATOM 1714 C C . ALA A 1 213 ? 10.890 1.279 -17.156 1.00 85.50 213 ALA A C 1
ATOM 1716 O O . ALA A 1 213 ? 10.541 0.153 -17.497 1.00 85.50 213 ALA A O 1
ATOM 1717 N N . LYS A 1 214 ? 12.120 1.756 -17.410 1.00 85.31 214 LYS A N 1
ATOM 1718 C CA . LYS A 1 214 ? 13.163 0.952 -18.074 1.00 85.31 214 LYS A CA 1
ATOM 1719 C C . LYS A 1 214 ? 13.439 -0.353 -17.319 1.00 85.31 214 LYS A C 1
ATOM 1721 O O . LYS A 1 214 ? 13.454 -1.417 -17.922 1.00 85.31 214 LYS A O 1
ATOM 1726 N N . SER A 1 215 ? 13.589 -0.295 -15.993 1.00 85.62 215 SER A N 1
ATOM 1727 C CA . SER A 1 215 ? 13.769 -1.504 -15.176 1.00 85.62 215 SER A CA 1
ATOM 1728 C C . SER A 1 215 ? 12.560 -2.445 -15.219 1.00 85.62 215 SER A C 1
ATOM 1730 O O . SER A 1 215 ? 12.740 -3.655 -15.201 1.00 85.62 215 SER A O 1
ATOM 1732 N N . MET A 1 216 ? 11.335 -1.919 -15.293 1.00 87.44 216 MET A N 1
ATOM 1733 C CA . MET A 1 216 ? 10.118 -2.735 -15.355 1.00 87.44 216 MET A CA 1
ATOM 1734 C C . MET A 1 216 ? 9.975 -3.483 -16.683 1.00 87.44 216 MET A C 1
ATOM 1736 O O . MET A 1 216 ? 9.557 -4.637 -16.674 1.00 87.44 216 MET A O 1
ATOM 1740 N N . ARG A 1 217 ? 10.360 -2.858 -17.802 1.00 89.25 217 ARG A N 1
ATOM 1741 C CA . ARG A 1 217 ? 10.313 -3.458 -19.149 1.00 89.25 217 ARG A CA 1
ATOM 1742 C C . ARG A 1 217 ? 11.529 -4.324 -19.479 1.00 89.25 217 ARG A C 1
ATOM 1744 O O . ARG A 1 217 ? 11.575 -4.967 -20.523 1.00 89.25 217 ARG A O 1
ATOM 1751 N N . TRP A 1 218 ? 12.511 -4.367 -18.578 1.00 85.94 218 TRP A N 1
ATOM 1752 C CA . TRP A 1 218 ? 13.773 -5.068 -18.797 1.00 85.94 218 TRP A CA 1
ATOM 1753 C C . TRP A 1 218 ? 13.608 -6.565 -19.072 1.00 85.94 218 TRP A C 1
ATOM 1755 O O . TRP A 1 218 ? 14.433 -7.149 -19.763 1.00 85.94 218 TRP A O 1
ATOM 1765 N N . HIS A 1 219 ? 12.547 -7.193 -18.564 1.00 85.88 219 HIS A N 1
ATOM 1766 C CA . HIS A 1 219 ? 12.283 -8.611 -18.807 1.00 85.88 219 HIS A CA 1
ATOM 1767 C C . HIS A 1 219 ? 12.190 -8.955 -20.307 1.00 85.88 219 HIS A C 1
ATOM 1769 O O . HIS A 1 219 ? 12.666 -10.024 -20.693 1.00 85.88 219 HIS A O 1
ATOM 1775 N N . GLU A 1 220 ? 11.678 -8.021 -21.117 1.00 85.06 220 GLU A N 1
ATOM 1776 C CA . GLU A 1 220 ? 11.512 -8.132 -22.572 1.00 85.06 220 GLU A CA 1
ATOM 1777 C C . GLU A 1 220 ? 12.630 -7.407 -23.341 1.00 85.06 220 GLU A C 1
ATOM 1779 O O . GLU A 1 220 ? 13.215 -7.948 -24.274 1.00 85.06 220 GLU A O 1
ATOM 1784 N N . GLU A 1 221 ? 12.996 -6.190 -22.921 1.00 83.75 221 GLU A N 1
ATOM 1785 C CA . GLU A 1 221 ? 13.982 -5.347 -23.627 1.00 83.75 221 GLU A CA 1
ATOM 1786 C C . GLU A 1 221 ? 15.440 -5.820 -23.457 1.00 83.75 221 GLU A C 1
ATOM 1788 O O . GLU A 1 221 ? 16.360 -5.279 -24.082 1.00 83.75 221 GLU A O 1
ATOM 1793 N N . ARG A 1 222 ? 15.686 -6.808 -22.590 1.00 78.94 222 ARG A N 1
ATOM 1794 C CA . ARG A 1 222 ? 17.037 -7.281 -22.287 1.00 78.94 222 ARG A CA 1
ATOM 1795 C C . ARG A 1 222 ? 17.715 -7.922 -23.486 1.00 78.94 222 ARG A C 1
ATOM 1797 O O . ARG A 1 222 ? 17.196 -8.815 -24.151 1.00 78.94 222 ARG A O 1
ATOM 1804 N N . ARG A 1 223 ? 18.991 -7.587 -23.641 1.00 68.25 223 ARG A N 1
ATOM 1805 C CA . ARG A 1 223 ? 19.926 -8.417 -24.395 1.00 68.25 223 ARG A CA 1
ATOM 1806 C C . ARG A 1 223 ? 20.524 -9.420 -23.421 1.00 68.25 223 ARG A C 1
ATOM 1808 O O . ARG A 1 223 ? 21.332 -9.042 -22.574 1.00 68.25 223 ARG A O 1
ATOM 1815 N N . ARG A 1 224 ? 20.131 -10.695 -23.520 1.00 67.00 224 ARG A N 1
ATOM 1816 C CA . ARG A 1 224 ? 20.940 -11.766 -22.925 1.00 67.00 224 ARG A CA 1
ATOM 1817 C C . ARG A 1 224 ? 22.304 -11.671 -23.607 1.00 67.00 224 ARG A C 1
ATOM 1819 O O . ARG A 1 224 ? 22.391 -11.807 -24.823 1.00 67.00 224 ARG A O 1
ATOM 1826 N N . GLY A 1 225 ? 23.339 -11.294 -22.855 1.00 62.97 225 GLY A N 1
ATOM 1827 C CA . GLY A 1 225 ? 24.709 -11.298 -23.368 1.00 62.97 225 GLY A CA 1
ATOM 1828 C C . GLY A 1 225 ? 25.121 -12.709 -23.804 1.00 62.97 225 GLY A C 1
ATOM 1829 O O . GLY A 1 225 ? 24.314 -13.630 -23.761 1.00 62.97 225 GLY A O 1
ATOM 1830 N N . SER A 1 226 ? 26.389 -12.895 -24.179 1.00 55.66 226 SER A N 1
ATOM 1831 C CA . SER A 1 226 ? 27.000 -14.200 -24.506 1.00 55.66 226 SER A CA 1
ATOM 1832 C C . SER A 1 226 ? 27.069 -15.156 -23.291 1.00 55.66 226 SER A C 1
ATOM 1834 O O . SER A 1 226 ? 28.139 -15.627 -22.910 1.00 55.66 226 SER A O 1
ATOM 1836 N N . GLN A 1 227 ? 25.942 -15.403 -22.637 1.00 59.38 227 GLN A N 1
ATOM 1837 C CA . GLN A 1 227 ? 25.760 -16.357 -21.555 1.00 59.38 227 GLN A CA 1
ATOM 1838 C C . GLN A 1 227 ? 24.882 -17.491 -22.080 1.00 59.38 227 GLN A C 1
ATOM 1840 O O . GLN A 1 227 ? 23.990 -17.260 -22.898 1.00 59.38 227 GLN A O 1
ATOM 1845 N N . SER A 1 228 ? 25.193 -18.717 -21.668 1.00 65.12 228 SER A N 1
ATOM 1846 C CA . SER A 1 228 ? 24.485 -19.912 -22.116 1.00 65.12 228 SER A CA 1
ATOM 1847 C C . SER A 1 228 ? 23.020 -19.887 -21.654 1.00 65.12 228 SER A C 1
ATOM 1849 O O . SER A 1 228 ? 22.698 -19.300 -20.619 1.00 65.12 228 SER A O 1
ATOM 1851 N N . GLU A 1 229 ? 22.114 -20.486 -22.436 1.00 68.12 229 GLU A N 1
ATOM 1852 C CA . GLU A 1 229 ? 20.659 -20.492 -22.163 1.00 68.12 229 GLU A CA 1
ATOM 1853 C C . GLU A 1 229 ? 20.294 -21.175 -20.832 1.00 68.12 229 GLU A C 1
ATOM 1855 O O . GLU A 1 229 ? 19.202 -21.001 -20.294 1.00 68.12 229 GLU A O 1
ATOM 1860 N N . ASP A 1 230 ? 21.239 -21.938 -20.303 1.00 75.50 230 ASP A N 1
ATOM 1861 C CA . ASP A 1 230 ? 21.215 -22.732 -19.085 1.00 75.50 230 ASP A CA 1
ATOM 1862 C C . ASP A 1 230 ? 21.482 -21.921 -17.799 1.00 75.50 230 ASP A C 1
ATOM 1864 O O . ASP A 1 230 ? 21.365 -22.469 -16.700 1.00 75.50 230 ASP A O 1
ATOM 1868 N N . VAL A 1 231 ? 21.772 -20.616 -17.894 1.00 80.75 231 VAL A N 1
ATOM 1869 C CA . VAL A 1 231 ? 21.964 -19.734 -16.728 1.00 80.75 231 VAL A CA 1
ATOM 1870 C C . VAL A 1 231 ? 20.794 -18.763 -16.564 1.00 80.75 231 VAL A C 1
ATOM 1872 O O . VAL A 1 231 ? 20.527 -17.913 -17.412 1.00 80.75 231 VAL A O 1
ATOM 1875 N N . MET A 1 232 ? 20.118 -18.843 -15.416 1.00 82.00 232 MET A N 1
ATOM 1876 C CA . MET A 1 232 ? 19.080 -17.888 -15.023 1.00 82.00 232 MET A CA 1
ATOM 1877 C C . MET A 1 232 ? 19.718 -16.570 -14.568 1.00 82.00 232 MET A C 1
ATOM 1879 O O . MET A 1 232 ? 20.399 -16.530 -13.545 1.00 82.00 232 MET A O 1
ATOM 1883 N N . VAL A 1 233 ? 19.460 -15.482 -15.296 1.00 82.50 233 VAL A N 1
ATOM 1884 C CA . VAL A 1 233 ? 19.956 -14.129 -14.966 1.00 82.50 233 VAL A CA 1
ATOM 1885 C C . VAL A 1 233 ? 18.840 -13.170 -14.564 1.00 82.50 233 VAL A C 1
ATOM 1887 O O . VAL A 1 233 ? 19.092 -12.104 -14.006 1.00 82.50 233 VAL A O 1
ATOM 1890 N N . HIS A 1 234 ? 17.594 -13.543 -14.844 1.00 83.69 234 HIS A N 1
ATOM 1891 C CA . HIS A 1 234 ? 16.397 -12.807 -14.472 1.00 83.69 234 HIS A CA 1
ATOM 1892 C C . HIS A 1 234 ? 15.273 -13.795 -14.121 1.00 83.69 234 HIS A C 1
ATOM 1894 O O . HIS A 1 234 ? 15.212 -14.866 -14.726 1.00 83.69 234 HIS A O 1
ATOM 1900 N N . PRO A 1 235 ? 14.320 -13.443 -13.235 1.00 85.06 235 PRO A N 1
ATOM 1901 C CA . PRO A 1 235 ? 13.139 -14.274 -12.974 1.00 85.06 235 PRO A CA 1
ATOM 1902 C C . PRO A 1 235 ? 12.358 -14.689 -14.234 1.00 85.06 235 PRO A C 1
ATOM 1904 O O . PRO A 1 235 ? 11.749 -15.754 -14.249 1.00 85.06 235 PRO A O 1
ATOM 1907 N N . ALA A 1 236 ? 12.435 -13.888 -15.302 1.00 85.94 236 ALA A N 1
ATOM 1908 C CA . ALA A 1 236 ? 11.823 -14.187 -16.600 1.00 85.94 236 ALA A CA 1
ATOM 1909 C C . ALA A 1 236 ? 12.472 -15.356 -17.367 1.00 85.94 236 ALA A C 1
ATOM 1911 O O . ALA A 1 236 ? 11.883 -15.881 -18.305 1.00 85.94 236 ALA A O 1
ATOM 1912 N N . ASP A 1 237 ? 13.677 -15.795 -16.985 1.00 85.44 237 ASP A N 1
ATOM 1913 C CA . ASP A 1 237 ? 14.272 -17.025 -17.528 1.00 85.44 237 ASP A CA 1
ATOM 1914 C C . ASP A 1 237 ? 13.658 -18.292 -16.916 1.00 85.44 237 ASP A C 1
ATOM 1916 O O . ASP A 1 237 ? 13.825 -19.379 -17.473 1.00 85.44 237 ASP A O 1
ATOM 1920 N N . GLY A 1 238 ? 12.974 -18.164 -15.774 1.00 86.69 238 GLY A N 1
ATOM 1921 C CA . GLY A 1 238 ? 12.388 -19.285 -15.055 1.00 86.69 238 GLY A CA 1
ATOM 1922 C C . GLY A 1 238 ? 11.166 -19.869 -15.757 1.00 86.69 238 GLY A C 1
ATOM 1923 O O . GLY A 1 238 ? 10.364 -19.153 -16.354 1.00 86.69 238 GLY A O 1
ATOM 1924 N N . ASP A 1 239 ? 10.986 -21.180 -15.617 1.00 88.12 239 ASP A N 1
ATOM 1925 C CA . ASP A 1 239 ? 9.882 -21.913 -16.252 1.00 88.12 239 ASP A CA 1
ATOM 1926 C C . ASP A 1 239 ? 8.505 -21.415 -15.797 1.00 88.12 239 ASP A C 1
ATOM 1928 O O . ASP A 1 239 ? 7.555 -21.415 -16.572 1.00 88.12 239 ASP A O 1
ATOM 1932 N N . ALA A 1 240 ? 8.409 -20.918 -14.560 1.00 88.81 240 ALA A N 1
ATOM 1933 C CA . ALA A 1 240 ? 7.202 -20.295 -14.030 1.00 88.81 240 ALA A CA 1
ATOM 1934 C C . ALA A 1 240 ? 6.752 -19.072 -14.849 1.00 88.81 240 ALA A C 1
ATOM 1936 O O . ALA A 1 240 ? 5.560 -18.904 -15.087 1.00 88.81 240 ALA A O 1
ATOM 1937 N N . TRP A 1 241 ? 7.699 -18.232 -15.275 1.00 89.06 241 TRP A N 1
ATOM 1938 C CA . TRP A 1 241 ? 7.413 -17.044 -16.080 1.00 89.06 241 TRP A CA 1
ATOM 1939 C C . TRP A 1 241 ? 7.028 -17.440 -17.505 1.00 89.06 241 TRP A C 1
ATOM 1941 O O . TRP A 1 241 ? 5.998 -17.006 -18.008 1.00 89.06 241 TRP A O 1
ATOM 1951 N N . LYS A 1 242 ? 7.797 -18.345 -18.124 1.00 88.94 242 LYS A N 1
ATOM 1952 C CA . LYS A 1 242 ? 7.510 -18.855 -19.475 1.00 88.94 242 LYS A CA 1
ATOM 1953 C C . LYS A 1 242 ? 6.132 -19.513 -19.563 1.00 88.94 242 LYS A C 1
ATOM 1955 O O . LYS A 1 242 ? 5.400 -19.275 -20.513 1.00 88.94 242 LYS A O 1
ATOM 1960 N N . ALA A 1 243 ? 5.749 -20.286 -18.548 1.00 90.12 243 ALA A N 1
ATOM 1961 C CA . ALA A 1 243 ? 4.424 -20.895 -18.482 1.00 90.12 243 ALA A CA 1
ATOM 1962 C C . ALA A 1 243 ? 3.295 -19.851 -18.400 1.00 90.12 243 ALA A C 1
ATOM 1964 O O . ALA A 1 243 ? 2.219 -20.073 -18.950 1.00 90.12 243 ALA A O 1
ATOM 1965 N N . LEU A 1 244 ? 3.522 -18.711 -17.734 1.00 88.88 244 LEU A N 1
ATOM 1966 C CA . LEU A 1 244 ? 2.570 -17.595 -17.735 1.00 88.88 244 LEU A CA 1
ATOM 1967 C C . LEU A 1 244 ? 2.506 -16.912 -19.105 1.00 88.88 244 LEU A C 1
ATOM 1969 O O . LEU A 1 244 ? 1.409 -16.587 -19.557 1.00 88.88 244 LEU A O 1
ATOM 1973 N N . ASP A 1 245 ? 3.647 -16.749 -19.774 1.00 89.88 245 ASP A N 1
ATOM 1974 C CA . ASP A 1 245 ? 3.696 -16.170 -21.119 1.00 89.88 245 ASP A CA 1
ATOM 1975 C C . ASP A 1 245 ? 2.973 -17.054 -22.150 1.00 89.88 245 ASP A C 1
ATOM 1977 O O . ASP A 1 245 ? 2.272 -16.551 -23.026 1.00 89.88 245 ASP A O 1
ATOM 1981 N N . GLU A 1 246 ? 3.091 -18.378 -22.021 1.00 91.94 246 GLU A N 1
ATOM 1982 C CA . GLU A 1 246 ? 2.350 -19.349 -22.833 1.00 91.94 246 GLU A CA 1
ATOM 1983 C C . GLU A 1 246 ? 0.847 -19.352 -22.521 1.00 91.94 246 GLU A C 1
ATOM 1985 O O . GLU A 1 246 ? 0.029 -19.554 -23.422 1.00 91.94 246 GLU A O 1
ATOM 1990 N N . PHE A 1 247 ? 0.472 -19.130 -21.256 1.00 91.75 247 PHE A N 1
ATOM 1991 C CA . PHE A 1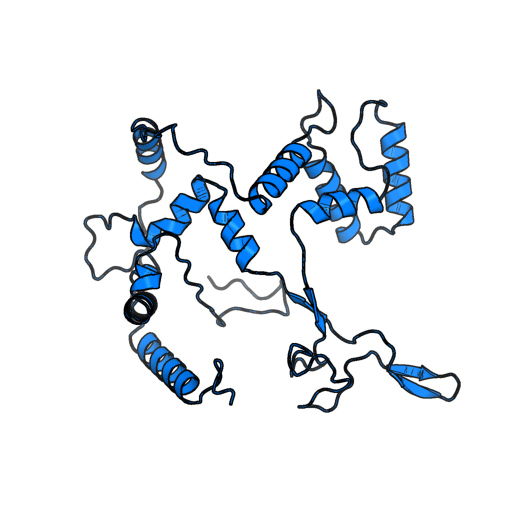 247 ? -0.924 -19.092 -20.822 1.00 91.75 247 PHE A CA 1
ATOM 1992 C C . PHE A 1 247 ? -1.682 -17.882 -21.391 1.00 91.75 247 PHE A C 1
ATOM 1994 O O . PHE A 1 247 ? -2.833 -18.030 -21.808 1.00 91.75 247 PHE A O 1
ATOM 2001 N N . ASP A 1 248 ? -1.051 -16.704 -21.428 1.00 90.00 248 ASP A N 1
ATOM 2002 C CA . ASP A 1 248 ? -1.622 -15.488 -22.020 1.00 90.00 248 ASP A CA 1
ATOM 2003 C C . ASP A 1 248 ? -0.607 -14.767 -22.932 1.00 90.00 248 ASP A C 1
ATOM 2005 O O . ASP A 1 248 ? 0.026 -13.780 -22.534 1.00 90.00 248 ASP A O 1
ATOM 2009 N N . PRO A 1 249 ? -0.467 -15.220 -24.194 1.00 89.81 249 PRO A N 1
ATOM 2010 C CA . PRO A 1 249 ? 0.490 -14.640 -25.133 1.00 89.81 249 PRO A CA 1
ATOM 2011 C C . PRO A 1 249 ? 0.138 -13.217 -25.573 1.00 89.81 249 PRO A C 1
ATOM 2013 O O . PRO A 1 249 ? 0.971 -12.533 -26.167 1.00 89.81 249 PRO A O 1
ATOM 2016 N N . GLU A 1 250 ? -1.112 -12.777 -25.407 1.00 90.38 250 GLU A N 1
ATOM 2017 C CA . GLU A 1 250 ? -1.498 -11.392 -25.693 1.00 90.38 250 GLU A CA 1
ATOM 2018 C C . GLU A 1 250 ? -0.996 -10.467 -24.583 1.00 90.38 250 GLU A C 1
ATOM 2020 O O . GLU A 1 250 ? -0.397 -9.435 -24.881 1.00 90.38 250 GLU A O 1
ATOM 2025 N N . PHE A 1 251 ? -1.143 -10.879 -23.322 1.00 86.56 251 PHE A N 1
ATOM 2026 C CA . PHE A 1 251 ? -0.590 -10.161 -22.177 1.00 86.56 251 PHE A CA 1
ATOM 2027 C C . PHE A 1 251 ? 0.944 -10.143 -22.187 1.00 86.56 251 PHE A C 1
ATOM 2029 O O . PHE A 1 251 ? 1.542 -9.093 -21.956 1.00 86.56 251 PHE A O 1
ATOM 2036 N N . ALA A 1 252 ? 1.592 -11.267 -22.504 1.00 87.75 252 ALA A N 1
ATOM 2037 C CA . ALA A 1 252 ? 3.053 -11.377 -22.536 1.00 87.75 252 ALA A CA 1
ATOM 2038 C C . ALA A 1 252 ? 3.719 -10.481 -23.593 1.00 87.75 252 ALA A C 1
ATOM 2040 O O . ALA A 1 252 ? 4.844 -10.032 -23.409 1.00 87.75 252 ALA A O 1
ATOM 2041 N N . ARG A 1 253 ? 3.012 -10.185 -24.694 1.00 87.81 253 ARG A N 1
ATOM 2042 C CA . ARG A 1 253 ? 3.525 -9.349 -25.791 1.00 87.81 253 ARG A CA 1
ATOM 2043 C C . ARG A 1 253 ? 3.705 -7.876 -25.423 1.00 87.81 253 ARG A C 1
ATOM 2045 O O . ARG A 1 253 ? 4.411 -7.169 -26.139 1.00 87.81 253 ARG A O 1
ATOM 2052 N N . ASP A 1 254 ? 3.051 -7.387 -24.370 1.00 89.62 254 ASP A N 1
ATOM 2053 C CA . ASP A 1 254 ? 3.237 -6.008 -23.921 1.00 89.62 254 ASP A CA 1
ATOM 2054 C C . ASP A 1 254 ? 4.428 -5.932 -22.947 1.00 89.62 254 ASP A C 1
ATOM 2056 O O . ASP A 1 254 ? 4.321 -6.430 -21.827 1.00 89.62 254 ASP A O 1
ATOM 2060 N N . PRO A 1 255 ? 5.535 -5.241 -23.285 1.00 87.75 255 PRO A N 1
ATOM 2061 C CA . PRO A 1 255 ? 6.687 -5.105 -22.387 1.00 87.75 255 PRO A CA 1
ATOM 2062 C C . PRO A 1 255 ? 6.357 -4.362 -21.081 1.00 87.75 255 PRO A C 1
ATOM 2064 O O . PRO A 1 255 ? 7.169 -4.320 -20.159 1.00 87.75 255 PRO A O 1
ATOM 2067 N N . ARG A 1 256 ? 5.185 -3.719 -20.981 1.00 87.50 256 ARG A N 1
ATOM 2068 C CA . ARG A 1 256 ? 4.690 -3.056 -19.762 1.00 87.50 256 ARG A CA 1
ATOM 2069 C C . ARG A 1 256 ? 3.924 -4.008 -18.844 1.00 87.50 256 ARG A C 1
ATOM 2071 O O . ARG A 1 256 ? 3.517 -3.591 -17.755 1.00 87.50 256 ARG A O 1
ATOM 2078 N N . SER A 1 257 ? 3.712 -5.252 -19.258 1.00 88.50 257 SER A N 1
ATOM 2079 C CA . SER A 1 257 ? 3.095 -6.276 -18.428 1.00 88.50 257 SER A CA 1
ATOM 2080 C C . SER A 1 257 ? 3.947 -6.555 -17.196 1.00 88.50 257 SER A C 1
ATOM 2082 O O . SER A 1 257 ? 5.173 -6.621 -17.242 1.00 88.50 257 SER A O 1
ATOM 2084 N N . VAL A 1 258 ? 3.283 -6.672 -16.045 1.00 87.75 258 VAL A N 1
ATOM 2085 C CA . VAL A 1 258 ? 3.944 -6.917 -14.760 1.00 87.75 258 VAL A CA 1
ATOM 2086 C C . VAL A 1 258 ? 3.468 -8.246 -14.213 1.00 87.75 258 VAL A C 1
ATOM 2088 O O . VAL A 1 258 ? 2.287 -8.399 -13.898 1.00 87.75 258 VAL A O 1
ATOM 2091 N N . GLN A 1 259 ? 4.401 -9.175 -14.029 1.00 86.69 259 GLN A N 1
ATOM 2092 C CA . GLN A 1 259 ? 4.145 -10.429 -13.334 1.00 86.69 259 GLN A CA 1
ATOM 2093 C C . GLN A 1 259 ? 4.519 -10.297 -11.856 1.00 86.69 259 GLN A C 1
ATOM 2095 O O . GLN A 1 259 ? 5.570 -9.761 -11.500 1.00 86.69 259 GLN A O 1
ATOM 2100 N N . LEU A 1 260 ? 3.632 -10.765 -10.979 1.00 85.19 260 LEU A N 1
ATOM 2101 C CA . LEU A 1 260 ? 3.813 -10.702 -9.531 1.00 85.19 260 LEU A CA 1
ATOM 2102 C C . LEU A 1 260 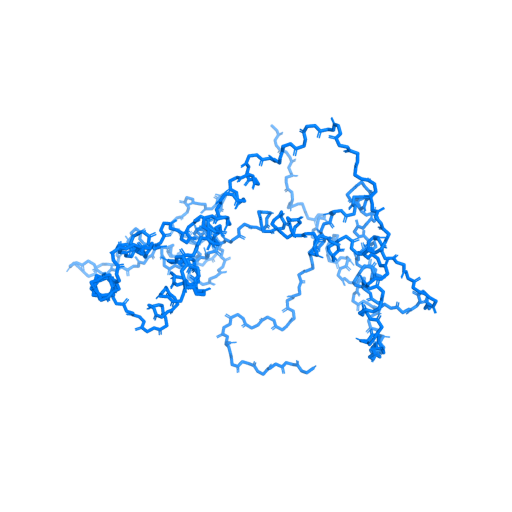? 3.964 -12.115 -8.974 1.00 85.19 260 LEU A C 1
ATOM 2104 O O . LEU A 1 260 ? 3.014 -12.893 -8.980 1.00 85.19 260 LEU A O 1
ATOM 2108 N N . GLY A 1 261 ? 5.150 -12.425 -8.455 1.00 82.06 261 GLY A N 1
ATOM 2109 C CA . GLY A 1 261 ? 5.401 -13.661 -7.719 1.00 82.06 261 GLY A CA 1
ATOM 2110 C C . GLY A 1 261 ? 5.021 -13.517 -6.245 1.00 82.06 261 GLY A C 1
ATOM 2111 O O . GLY A 1 261 ? 5.420 -12.557 -5.586 1.00 82.06 261 GLY A O 1
ATOM 2112 N N . LEU A 1 262 ? 4.267 -14.480 -5.712 1.00 76.56 262 LEU A N 1
ATOM 2113 C CA . LEU A 1 262 ? 4.016 -14.600 -4.276 1.00 76.56 262 LEU A CA 1
ATOM 2114 C C . LEU A 1 262 ? 4.983 -15.626 -3.683 1.00 76.56 262 LEU A C 1
ATOM 2116 O O . LEU A 1 262 ? 4.857 -16.820 -3.943 1.00 76.56 262 LEU A O 1
ATOM 2120 N N . ALA A 1 263 ? 5.919 -15.163 -2.858 1.00 73.19 263 ALA A N 1
ATOM 2121 C CA . ALA A 1 263 ? 6.742 -16.027 -2.023 1.00 73.19 263 ALA A CA 1
ATOM 2122 C C . ALA A 1 263 ? 6.183 -16.014 -0.596 1.00 73.19 263 ALA A C 1
ATOM 2124 O O . ALA A 1 263 ? 6.078 -14.960 0.031 1.00 73.19 263 ALA A O 1
ATOM 2125 N N . VAL A 1 264 ? 5.785 -17.186 -0.101 1.00 62.62 264 VAL A N 1
ATOM 2126 C CA . VAL A 1 264 ? 5.372 -17.375 1.303 1.00 62.62 264 VAL A CA 1
ATOM 2127 C C . VAL A 1 264 ? 6.529 -17.830 2.191 1.00 62.62 264 VAL A C 1
ATOM 2129 O O . VAL A 1 264 ? 6.391 -17.841 3.412 1.00 62.62 264 VAL A O 1
ATOM 2132 N N . ASP A 1 265 ? 7.665 -18.179 1.588 1.00 55.28 265 ASP A N 1
ATOM 2133 C CA . ASP A 1 265 ? 8.872 -18.552 2.311 1.00 55.28 265 ASP A CA 1
ATOM 2134 C C . ASP A 1 265 ? 9.556 -17.298 2.884 1.00 55.28 265 ASP A C 1
ATOM 2136 O O . ASP A 1 265 ? 9.719 -16.292 2.193 1.00 55.28 265 ASP A O 1
ATOM 2140 N N . GLY A 1 266 ? 9.880 -17.321 4.177 1.00 53.41 266 GLY A N 1
ATOM 2141 C CA . GLY A 1 266 ? 10.511 -16.207 4.897 1.00 53.41 266 GLY A CA 1
ATOM 2142 C C . GLY A 1 266 ? 9.599 -15.046 5.333 1.00 53.41 266 GLY A C 1
ATOM 2143 O O . GLY A 1 266 ? 10.081 -14.111 5.977 1.00 53.41 266 GLY A O 1
ATOM 2144 N N . PHE A 1 267 ? 8.289 -15.066 5.047 1.00 49.78 267 PHE A N 1
ATOM 2145 C CA . PHE A 1 267 ? 7.381 -14.019 5.534 1.00 49.78 267 PHE A CA 1
ATOM 2146 C C . PHE A 1 267 ? 7.029 -14.271 7.010 1.00 49.78 267 PHE A C 1
ATOM 2148 O O . PHE A 1 267 ? 6.146 -15.068 7.322 1.00 49.78 267 PHE A O 1
ATOM 2155 N N . THR A 1 268 ? 7.699 -13.570 7.933 1.00 49.34 268 THR A N 1
ATOM 2156 C CA . THR A 1 268 ? 7.344 -13.547 9.365 1.00 49.34 268 THR A CA 1
ATOM 2157 C C . THR A 1 268 ? 6.510 -12.294 9.671 1.00 49.34 268 THR A C 1
ATOM 2159 O O . THR A 1 268 ? 7.055 -11.274 10.089 1.00 49.34 268 THR A O 1
ATOM 2162 N N . PRO A 1 269 ? 5.172 -12.308 9.505 1.00 46.38 269 PRO A N 1
ATOM 2163 C CA . PRO A 1 269 ? 4.337 -11.112 9.674 1.00 46.38 269 PRO A CA 1
ATOM 2164 C C . PRO A 1 269 ? 4.241 -10.601 11.124 1.00 46.38 269 PRO A C 1
ATOM 2166 O O . PRO A 1 269 ? 3.576 -9.595 11.369 1.00 46.38 269 PRO A O 1
ATOM 2169 N N . PHE A 1 270 ? 4.870 -11.282 12.087 1.00 46.41 270 PHE A N 1
ATOM 2170 C CA . PHE A 1 270 ? 4.711 -11.017 13.518 1.00 46.41 270 PHE A CA 1
ATOM 2171 C C . PHE A 1 270 ? 5.983 -10.575 14.246 1.00 46.41 270 PHE A C 1
ATOM 2173 O O . PHE A 1 270 ? 5.892 -10.260 15.432 1.00 46.41 270 PHE A O 1
ATOM 2180 N N . SER A 1 271 ? 7.149 -10.501 13.594 1.00 44.81 271 SER A N 1
ATOM 2181 C CA . SER A 1 271 ? 8.339 -9.978 14.267 1.00 44.81 271 SER A CA 1
ATOM 2182 C C . SER A 1 271 ? 9.295 -9.252 13.322 1.00 44.81 271 SER A C 1
ATOM 2184 O O . SER A 1 271 ? 9.772 -9.782 12.329 1.00 44.81 271 SER A O 1
ATOM 2186 N N . THR A 1 272 ? 9.654 -8.025 13.695 1.00 48.81 272 THR A N 1
ATOM 2187 C CA . THR A 1 272 ? 10.843 -7.314 13.197 1.00 48.81 272 THR A CA 1
ATOM 2188 C C . THR A 1 272 ? 12.142 -7.870 13.807 1.00 48.81 272 THR A C 1
ATOM 2190 O O . THR A 1 272 ? 13.170 -7.203 13.768 1.00 48.81 272 THR A O 1
ATOM 2193 N N . SER A 1 273 ? 12.095 -9.054 14.429 1.00 47.66 273 SER A N 1
ATOM 2194 C CA . SER A 1 273 ? 13.178 -9.637 15.230 1.00 47.66 273 SER A CA 1
ATOM 2195 C C . SER A 1 273 ? 13.477 -11.107 14.917 1.00 47.66 273 SER A C 1
ATOM 2197 O O . SER A 1 273 ? 14.165 -11.754 15.702 1.00 47.66 273 SER A O 1
ATOM 2199 N N . SER A 1 274 ? 12.986 -11.665 13.806 1.00 48.91 274 SER A N 1
ATOM 2200 C CA . SER A 1 274 ? 13.520 -12.938 13.302 1.00 48.91 274 SER A CA 1
ATOM 2201 C C . SER A 1 274 ? 14.760 -12.684 12.450 1.00 48.91 274 SER A C 1
ATOM 2203 O O . SER A 1 274 ? 14.757 -11.770 11.624 1.00 48.91 274 SER A O 1
ATOM 2205 N N . SER A 1 275 ? 15.802 -13.489 12.665 1.00 43.25 275 SER A N 1
ATOM 2206 C CA . SER A 1 275 ? 17.076 -13.433 11.949 1.00 43.25 275 SER A CA 1
ATOM 2207 C C . SER A 1 275 ? 16.866 -13.310 10.434 1.00 43.25 275 SER A C 1
ATOM 2209 O O . SER A 1 275 ? 16.099 -14.102 9.881 1.00 43.25 275 SER A O 1
ATOM 2211 N N . PRO A 1 276 ? 17.523 -12.359 9.746 1.00 42.09 276 PRO A N 1
ATOM 2212 C CA . PRO A 1 276 ? 17.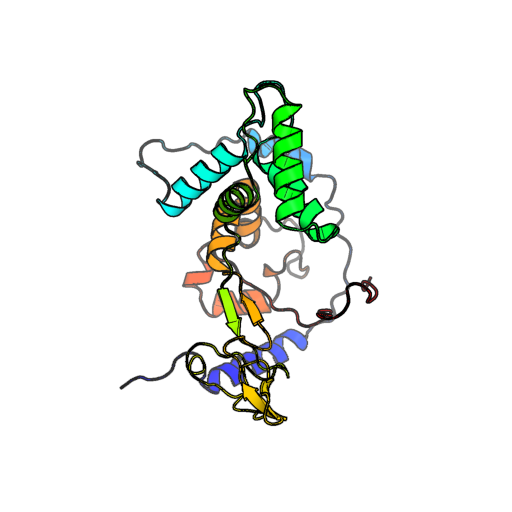559 -12.381 8.292 1.00 42.09 276 PRO A CA 1
ATOM 2213 C C . PRO A 1 276 ? 18.277 -13.662 7.860 1.00 42.09 276 PRO A C 1
ATOM 2215 O O . PRO A 1 276 ? 19.384 -13.942 8.327 1.00 42.09 276 PRO A O 1
ATOM 2218 N N . TYR A 1 277 ? 17.629 -14.467 7.022 1.00 46.25 277 TYR A N 1
ATOM 2219 C CA . TYR A 1 277 ? 18.299 -15.590 6.379 1.00 46.25 277 TYR A CA 1
ATOM 2220 C C . TYR A 1 277 ? 19.354 -15.035 5.411 1.00 46.25 277 TYR A C 1
ATOM 2222 O O . TYR A 1 277 ? 19.092 -14.055 4.711 1.00 46.25 277 TYR A O 1
ATOM 2230 N N . SER A 1 278 ? 20.560 -15.608 5.489 1.00 35.62 278 SER A N 1
ATOM 2231 C CA . SER A 1 278 ? 21.726 -15.267 4.660 1.00 35.62 278 SER A CA 1
ATOM 2232 C C . SER A 1 278 ? 21.568 -15.739 3.224 1.00 35.62 278 SER A C 1
ATOM 2234 O O . SER A 1 278 ? 20.953 -16.813 3.039 1.00 35.62 278 SER A O 1
#

InterPro domains:
  IPR004242 Transposon, En/Spm-like [PF02992] (230-278)

Organism: NCBI:txid547442

Foldseek 3Di:
DDDDDDDDVVVVVVVVVLVVVQPPDPDDDDDDDPPPPPVVVVVVVVVVPDDPDDPPPPCDDPPLVVLLVVLVVQQQDCQAPPDPDGLNNVLVVLVVCCVVVVPDQVRSLVVQCVVCVVDDVRGPHDNGPVSSVVSVVSNQQDWDKWQAAPVRPDTCDDVNVPDQADPPPRHGQADWDQDPVRDTDGDPHGPDIDTHRDPVVVLVVLCVDPVSVCVQLCLPVPDPPPDDLPDDPDPCSRPSNVVVCVVPVVLVPDSSRHDDDDDPPPDPVPDPPDDDDD

pLDDT: mean 72.75, std 20.58, range [29.59, 95.44]

Secondary structure (DSSP, 8-state):
----SS--HHHHHHHHHHHHHHTSS---------TTSSHHHHHHHHHHS-----TTS--PPPHHHHHHHHHHHHHHSBSSTT-SSBHHHHHHHHHHHHHHTT--HHHHHHHHHHHHHHS-TT----SSHHHHHHHHHHTS---EEEEE-TTSS-EE-GGGTT-SB-TTT--BSEEEEE-TTS-EEEEEEES-EEEE--HHHHHHHHTTSHHHHHHHHHHHH----S--TTS--SGGGSHHHHHHHHH-HHHHT-TT--------TT--TT-TTSPPP-

Sequence (278 aa):
MAKNGAHSREWQTIIEDFLKQAFKVARGLVTPCPCLDSWMMDMLNDLAMGFEFDPEENNQPPPEVQEFYRLLEAGDEKLREHTKNTVLDTVSRLMAIKSKHNISNSCFNDITELVSEVIPSDHKLPKNLYFAKKMMAGLGMKYEKIDVCPSNCMLFWRENDKLGTCRHCGKSRYIQVKNEAGENVDTTVPAKQLRYMHIIPRLKRLFLSMKIAKSMRWHEERRRGSQSEDVMVHPADGDAWKALDEFDPEFARDPRSVQLGLAVDGFTPFSTSSSPYS

Radius of gyration: 25.95 Å; chains: 1; bounding box: 59×66×66 Å